Protein AF-0000000079009268 (afdb_homodimer)

Nearest PDB structures (foldseek):
  3vkg-assembly2_A  TM=6.310E-01  e=3.779E+00  Dictyostelium discoideum
  8wjo-assembly1_B  TM=3.281E-01  e=4.804E+00  Saccharomyces cerevisiae S288C
  3vkg-assembly2_A  TM=6.285E-01  e=6.149E+00  Dictyostelium discoideum
  3q84-assembly1_A  TM=5.655E-01  e=5.786E+00  Homo sapiens

Structure (mmCIF, N/CA/C/O backbone):
data_AF-0000000079009268-model_v1
#
loop_
_entity.id
_entity.type
_entity.pdbx_description
1 polymer 'Uncharacterized protein'
#
loop_
_atom_site.group_PDB
_atom_site.id
_atom_site.type_symbol
_atom_site.label_atom_id
_atom_site.label_alt_id
_atom_site.label_comp_id
_atom_site.label_asym_id
_atom_site.label_entity_id
_atom_site.label_seq_id
_atom_site.pdbx_PDB_ins_code
_atom_site.Cartn_x
_atom_site.Cartn_y
_atom_site.Cartn_z
_atom_site.occupancy
_atom_site.B_iso_or_equiv
_atom_site.auth_seq_id
_atom_site.auth_comp_id
_atom_site.auth_asym_id
_atom_site.auth_atom_id
_atom_site.pdbx_PDB_model_num
ATOM 1 N N . ILE A 1 1 ? 3.633 -41.812 -21.094 1 60.97 1 ILE A N 1
ATOM 2 C CA . ILE A 1 1 ? 3.986 -40.406 -21.047 1 60.97 1 ILE A CA 1
ATOM 3 C C . ILE A 1 1 ? 5.074 -40.125 -22.094 1 60.97 1 ILE A C 1
ATOM 5 O O . ILE A 1 1 ? 6.164 -40.688 -22.031 1 60.97 1 ILE A O 1
ATOM 9 N N . SER A 1 2 ? 4.789 -39.719 -23.266 1 77.12 2 SER A N 1
ATOM 10 C CA . SER A 1 2 ? 5.73 -39.5 -24.359 1 77.12 2 SER A CA 1
ATOM 11 C C . SER A 1 2 ? 6.668 -38.344 -24.062 1 77.12 2 SER A C 1
ATOM 13 O O . SER A 1 2 ? 6.383 -37.5 -23.188 1 77.12 2 SER A O 1
ATOM 15 N N . CYS A 1 3 ? 7.863 -38.469 -24.5 1 83.12 3 CYS A N 1
ATOM 16 C CA . CYS A 1 3 ? 8.875 -37.438 -24.391 1 83.12 3 CYS A CA 1
ATOM 17 C C . CYS A 1 3 ? 8.289 -36.062 -24.719 1 83.12 3 CYS A C 1
ATOM 19 O O . CYS A 1 3 ? 8.641 -35.062 -24.078 1 83.12 3 CYS A O 1
ATOM 21 N N . ILE A 1 4 ? 7.352 -36 -25.609 1 80.88 4 ILE A N 1
ATOM 22 C CA . ILE A 1 4 ? 6.707 -34.781 -26.031 1 80.88 4 ILE A CA 1
ATOM 23 C C . ILE A 1 4 ? 5.82 -34.219 -24.906 1 80.88 4 ILE A C 1
ATOM 25 O O . ILE A 1 4 ? 5.816 -33.031 -24.625 1 80.88 4 ILE A O 1
ATOM 29 N N . ASP A 1 5 ? 5.027 -35.156 -24.266 1 80 5 ASP A N 1
ATOM 30 C CA . ASP A 1 5 ? 4.156 -34.75 -23.156 1 80 5 ASP A CA 1
ATOM 31 C C . ASP A 1 5 ? 4.969 -34.188 -21.984 1 80 5 ASP A C 1
ATOM 33 O O . ASP A 1 5 ? 4.555 -33.219 -21.359 1 80 5 ASP A O 1
ATOM 37 N N . LEU A 1 6 ? 6.141 -34.812 -21.812 1 78.25 6 LEU A N 1
ATOM 38 C CA . LEU A 1 6 ? 7.02 -34.375 -20.719 1 78.25 6 LEU A CA 1
ATOM 39 C C . LEU A 1 6 ? 7.602 -33 -21.016 1 78.25 6 LEU A C 1
ATOM 41 O O . LEU A 1 6 ? 7.672 -32.156 -20.125 1 78.25 6 LEU A O 1
ATOM 45 N N . SER A 1 7 ? 7.961 -32.844 -22.234 1 83.69 7 SER A N 1
ATOM 46 C CA . SER A 1 7 ? 8.516 -31.547 -22.641 1 83.69 7 SER A CA 1
ATOM 47 C C . SER A 1 7 ? 7.469 -30.438 -22.547 1 83.69 7 SER A C 1
ATOM 49 O O . SER A 1 7 ? 7.762 -29.328 -22.078 1 83.69 7 SER A O 1
ATOM 51 N N . ASN A 1 8 ? 6.195 -30.766 -22.953 1 79 8 ASN A N 1
ATOM 52 C CA . ASN A 1 8 ? 5.105 -29.797 -22.891 1 79 8 ASN A CA 1
ATOM 53 C C . ASN A 1 8 ? 4.766 -29.422 -21.453 1 79 8 ASN A C 1
ATOM 55 O O . ASN A 1 8 ? 4.523 -28.266 -21.156 1 79 8 ASN A O 1
ATOM 59 N N . LYS A 1 9 ? 4.723 -30.375 -20.625 1 81.31 9 LYS A N 1
ATOM 60 C CA . LYS A 1 9 ? 4.434 -30.125 -19.219 1 81.31 9 LYS A CA 1
ATOM 61 C C . LYS A 1 9 ? 5.516 -29.266 -18.578 1 81.31 9 LYS A C 1
ATOM 63 O O . LYS A 1 9 ? 5.215 -28.359 -17.797 1 81.31 9 LYS A O 1
ATOM 68 N N . ALA A 1 10 ? 6.719 -29.562 -18.922 1 81.56 10 ALA A N 1
ATOM 69 C CA . ALA A 1 10 ? 7.844 -28.781 -18.391 1 81.56 10 ALA A CA 1
ATOM 70 C C . ALA A 1 10 ? 7.754 -27.328 -18.828 1 81.56 10 ALA A C 1
ATOM 72 O O . ALA A 1 10 ? 8.039 -26.422 -18.047 1 81.56 10 ALA A O 1
ATOM 73 N N . ARG A 1 11 ? 7.344 -27.188 -20.031 1 83.31 11 ARG A N 1
ATOM 74 C CA . ARG A 1 11 ? 7.199 -25.828 -20.562 1 83.31 11 ARG A CA 1
ATOM 75 C C . ARG A 1 11 ? 6.078 -25.078 -19.844 1 83.31 11 ARG A C 1
ATOM 77 O O . ARG A 1 11 ? 6.223 -23.906 -19.516 1 83.31 11 ARG A O 1
ATOM 84 N N . THR A 1 12 ? 5.016 -25.719 -19.641 1 83.94 12 THR A N 1
ATOM 85 C CA . THR A 1 12 ? 3.891 -25.094 -18.938 1 83.94 12 THR A CA 1
ATOM 86 C C . THR A 1 12 ? 4.266 -24.734 -17.516 1 83.94 12 THR A C 1
ATOM 88 O O . THR A 1 12 ? 3.955 -23.641 -17.031 1 83.94 12 THR A O 1
ATOM 91 N N . THR A 1 13 ? 4.961 -25.641 -16.891 1 84.69 13 THR A N 1
ATOM 92 C CA . THR A 1 13 ? 5.395 -25.406 -15.516 1 84.69 13 THR A CA 1
ATOM 93 C C . THR A 1 13 ? 6.34 -24.203 -15.445 1 84.69 13 THR A C 1
ATOM 95 O O . THR A 1 13 ? 6.238 -23.375 -14.539 1 84.69 13 THR A O 1
ATOM 98 N N . GLN A 1 14 ? 7.188 -24.156 -16.422 1 84.06 14 GLN A N 1
ATOM 99 C CA . GLN A 1 14 ? 8.133 -23.047 -16.469 1 84.06 14 GLN A CA 1
ATOM 100 C C . GLN A 1 14 ? 7.414 -21.734 -16.703 1 84.06 14 GLN A C 1
ATOM 102 O O . GLN A 1 14 ? 7.777 -20.703 -16.109 1 84.06 14 GLN A O 1
ATOM 107 N N . ALA A 1 15 ? 6.461 -21.75 -17.5 1 83.75 15 ALA A N 1
ATOM 108 C CA . ALA A 1 15 ? 5.672 -20.547 -17.781 1 83.75 15 ALA A CA 1
ATOM 109 C C . ALA A 1 15 ? 4.922 -20.094 -16.531 1 83.75 15 ALA A C 1
ATOM 111 O O . ALA A 1 15 ? 4.875 -18.891 -16.234 1 83.75 15 ALA A O 1
ATOM 112 N N . VAL A 1 16 ? 4.402 -20.953 -15.836 1 85.38 16 VAL A N 1
ATOM 113 C CA . VAL A 1 16 ? 3.652 -20.656 -14.617 1 85.38 16 VAL A CA 1
ATOM 114 C C . VAL A 1 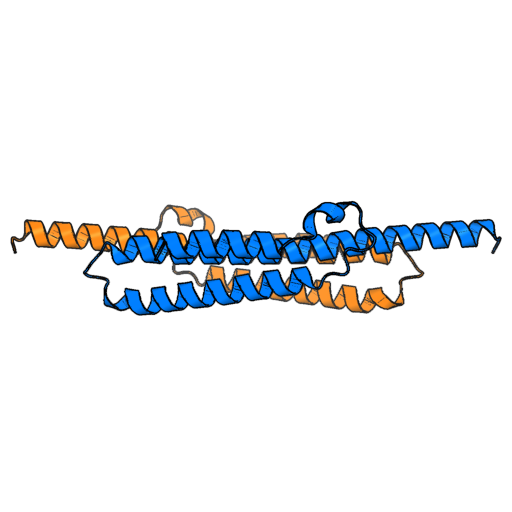16 ? 4.59 -20.078 -13.562 1 85.38 16 VAL A C 1
ATOM 116 O O . VAL A 1 16 ? 4.258 -19.094 -12.906 1 85.38 16 VAL A O 1
ATOM 119 N N . LEU A 1 17 ? 5.805 -20.656 -13.469 1 84.75 17 LEU A N 1
ATOM 120 C CA . LEU A 1 17 ? 6.777 -20.156 -12.5 1 84.75 17 LEU A CA 1
ATOM 121 C C . LEU A 1 17 ? 7.207 -18.734 -12.836 1 84.75 17 LEU A C 1
ATOM 123 O O . LEU A 1 17 ? 7.344 -17.891 -11.945 1 84.75 17 LEU A O 1
ATOM 127 N N . LYS A 1 18 ? 7.359 -18.547 -14.141 1 84.19 18 LYS A N 1
ATOM 128 C CA . LYS A 1 18 ? 7.738 -17.203 -14.578 1 84.19 18 LYS A CA 1
ATOM 129 C C . LYS A 1 18 ? 6.641 -16.188 -14.25 1 84.19 18 LYS A C 1
ATOM 131 O O . LYS A 1 18 ? 6.918 -15.133 -13.688 1 84.19 18 LYS A O 1
ATOM 136 N N . VAL A 1 19 ? 5.414 -16.516 -14.531 1 84.94 19 VAL A N 1
ATOM 137 C CA . VAL A 1 19 ? 4.293 -15.625 -14.273 1 84.94 19 VAL A CA 1
ATOM 138 C C . VAL A 1 19 ? 4.133 -15.422 -12.766 1 84.94 19 VAL A C 1
ATOM 140 O O . VAL A 1 19 ? 3.896 -14.305 -12.305 1 84.94 19 VAL A O 1
ATOM 143 N N . SER A 1 20 ? 4.316 -16.406 -12.016 1 87.19 20 SER A N 1
ATOM 144 C CA . SER A 1 20 ? 4.219 -16.328 -10.562 1 87.19 20 SER A CA 1
ATOM 145 C C . SER A 1 20 ? 5.277 -15.391 -9.992 1 87.19 20 SER A C 1
ATOM 147 O O . SER A 1 20 ? 4.996 -14.602 -9.086 1 87.19 20 SER A O 1
ATOM 149 N N . ASN A 1 21 ? 6.406 -15.484 -10.594 1 85.56 21 ASN A N 1
ATOM 150 C CA . ASN A 1 21 ? 7.48 -14.602 -10.164 1 85.56 21 ASN A CA 1
ATOM 151 C C . ASN A 1 21 ? 7.184 -13.148 -10.523 1 85.56 21 ASN A C 1
ATOM 153 O O . ASN A 1 21 ? 7.484 -12.234 -9.75 1 85.56 21 ASN A O 1
ATOM 157 N N . ILE A 1 22 ? 6.605 -12.961 -11.664 1 86 22 ILE A N 1
ATOM 158 C CA . ILE A 1 22 ? 6.254 -11.609 -12.086 1 86 22 ILE A CA 1
ATOM 159 C C . ILE A 1 22 ? 5.203 -11.023 -11.148 1 86 22 ILE A C 1
ATOM 161 O O . ILE A 1 22 ? 5.293 -9.859 -10.75 1 86 22 ILE A O 1
ATOM 165 N N . ILE A 1 23 ? 4.289 -11.812 -10.742 1 89.19 23 ILE A N 1
ATOM 166 C CA . ILE A 1 23 ? 3.234 -11.359 -9.844 1 89.19 23 ILE A CA 1
ATOM 167 C C . ILE A 1 23 ? 3.83 -11.008 -8.477 1 89.19 23 ILE A C 1
ATOM 169 O O . ILE A 1 23 ? 3.543 -9.945 -7.918 1 89.19 23 ILE A O 1
ATOM 173 N N . LYS A 1 24 ? 4.641 -11.797 -8 1 90.06 24 LYS A N 1
ATOM 174 C CA . LYS A 1 24 ? 5.266 -11.555 -6.703 1 90.06 24 LYS A CA 1
ATOM 175 C C . LYS A 1 24 ? 6.133 -10.305 -6.734 1 90.06 24 LYS A C 1
ATOM 177 O O . LYS A 1 24 ? 6.129 -9.523 -5.781 1 90.06 24 LYS A O 1
ATOM 182 N N . TRP A 1 25 ? 6.766 -10.188 -7.824 1 86.81 25 TRP A N 1
ATOM 183 C CA . TRP A 1 25 ? 7.578 -8.984 -7.988 1 86.81 25 TRP A CA 1
ATOM 184 C C . TRP A 1 25 ? 6.703 -7.738 -8.047 1 86.81 25 TRP A C 1
ATOM 186 O O . TRP A 1 25 ? 6.996 -6.738 -7.387 1 86.81 25 TRP A O 1
ATOM 196 N N . SER A 1 26 ? 5.668 -7.832 -8.766 1 90.62 26 SER A N 1
ATOM 197 C CA . SER A 1 26 ? 4.738 -6.715 -8.867 1 90.62 26 SER A CA 1
ATOM 198 C C . SER A 1 26 ? 4.148 -6.352 -7.512 1 90.62 26 SER A C 1
ATOM 200 O O . SER A 1 26 ? 3.977 -5.176 -7.195 1 90.62 26 SER A O 1
ATOM 202 N N . MET A 1 27 ? 3.885 -7.293 -6.711 1 92.75 27 MET A N 1
ATOM 203 C CA . MET A 1 27 ? 3.373 -7.043 -5.367 1 92.75 27 MET A CA 1
ATOM 204 C C . MET A 1 27 ? 4.422 -6.348 -4.504 1 92.75 27 MET A C 1
ATOM 206 O O . MET A 1 27 ? 4.102 -5.426 -3.75 1 92.75 27 MET A O 1
ATOM 210 N N . ASP A 1 28 ? 5.645 -6.797 -4.707 1 90.44 28 ASP A N 1
ATOM 211 C CA . ASP A 1 28 ? 6.723 -6.176 -3.943 1 90.44 28 ASP A CA 1
ATOM 212 C C . ASP A 1 28 ? 6.93 -4.723 -4.367 1 90.44 28 ASP A C 1
ATOM 214 O O . ASP A 1 28 ? 7.16 -3.852 -3.527 1 90.44 28 ASP A O 1
ATOM 218 N N . VAL A 1 29 ? 6.863 -4.469 -5.605 1 89.12 29 VAL A N 1
ATOM 219 C CA . VAL A 1 29 ? 6.969 -3.102 -6.102 1 89.12 29 VAL A CA 1
ATOM 220 C C . VAL A 1 29 ? 5.773 -2.283 -5.621 1 89.12 29 VAL A C 1
ATOM 222 O O . VAL A 1 29 ? 5.922 -1.116 -5.25 1 89.12 29 VAL A O 1
ATOM 225 N N . GLY A 1 30 ? 4.625 -2.908 -5.664 1 93.5 30 GLY A N 1
ATOM 226 C CA . GLY A 1 30 ? 3.443 -2.258 -5.125 1 93.5 30 GLY A CA 1
ATOM 227 C C . GLY A 1 30 ? 3.598 -1.847 -3.674 1 93.5 30 GLY A C 1
ATOM 228 O O . GLY A 1 30 ? 3.123 -0.782 -3.271 1 93.5 30 GLY A O 1
ATOM 229 N N . GLU A 1 31 ? 4.191 -2.645 -2.904 1 95.5 31 GLU A N 1
ATOM 230 C CA . GLU A 1 31 ? 4.441 -2.318 -1.503 1 95.5 31 GLU A CA 1
ATOM 231 C C . GLU A 1 31 ? 5.348 -1.097 -1.372 1 95.5 31 GLU A C 1
ATOM 233 O O . GLU A 1 31 ? 5.117 -0.235 -0.521 1 95.5 31 GLU A O 1
ATOM 238 N N . LEU A 1 32 ? 6.395 -1.053 -2.209 1 94.12 32 LEU A N 1
ATOM 239 C CA . LEU A 1 32 ? 7.258 0.124 -2.213 1 94.12 32 LEU A CA 1
ATOM 240 C C . LEU A 1 32 ? 6.461 1.381 -2.545 1 94.12 32 LEU A C 1
ATOM 242 O O . LEU A 1 32 ? 6.613 2.41 -1.884 1 94.12 32 LEU A O 1
ATOM 246 N N . ILE A 1 33 ? 5.57 1.264 -3.502 1 95.44 33 ILE A N 1
ATOM 247 C CA . ILE A 1 33 ? 4.75 2.398 -3.91 1 95.44 33 ILE A CA 1
ATOM 248 C C . ILE A 1 33 ? 3.857 2.832 -2.75 1 95.44 33 ILE A C 1
ATOM 250 O O . ILE A 1 33 ? 3.699 4.027 -2.494 1 95.44 33 ILE A O 1
ATOM 254 N N . HIS A 1 34 ? 3.334 1.894 -2.014 1 97.44 34 HIS A N 1
ATOM 255 C CA . HIS A 1 34 ? 2.529 2.201 -0.837 1 97.44 34 HIS A CA 1
ATOM 256 C C . HIS A 1 34 ? 3.34 2.967 0.202 1 97.44 34 HIS A C 1
ATOM 258 O O . HIS A 1 34 ? 2.891 3.998 0.709 1 97.44 34 HIS A O 1
ATOM 264 N N . TYR A 1 35 ? 4.52 2.564 0.438 1 96.94 35 TYR A N 1
ATOM 265 C CA . TYR A 1 35 ? 5.344 3.219 1.451 1 96.94 35 TYR A CA 1
ATOM 266 C C . TYR A 1 35 ? 5.762 4.609 0.998 1 96.94 35 TYR A C 1
ATOM 268 O O . TYR A 1 35 ? 5.863 5.531 1.812 1 96.94 35 TYR A O 1
ATOM 276 N N . MET A 1 36 ? 5.914 4.75 -0.256 1 97.12 36 MET A N 1
ATOM 277 C CA . MET A 1 36 ? 6.23 6.07 -0.798 1 97.12 36 MET A CA 1
ATOM 278 C C . MET A 1 36 ? 5.031 7.008 -0.67 1 97.12 36 MET A C 1
ATOM 280 O O . MET A 1 36 ? 5.199 8.203 -0.41 1 97.12 36 MET A O 1
ATOM 284 N N . GLN A 1 37 ? 3.867 6.391 -0.842 1 96.81 37 GLN A N 1
ATOM 285 C CA . GLN A 1 37 ? 2.66 7.195 -0.691 1 96.81 37 GLN A CA 1
ATOM 286 C C . GLN A 1 37 ? 2.449 7.602 0.765 1 96.81 37 GLN A C 1
ATOM 288 O O . GLN A 1 37 ? 2.014 8.719 1.047 1 96.81 37 GLN A O 1
ATOM 293 N N . VAL A 1 38 ? 2.75 6.758 1.642 1 97.25 38 VAL A N 1
ATOM 294 C CA . VAL A 1 38 ? 2.693 7.051 3.07 1 97.25 38 VAL A CA 1
ATOM 295 C C . VAL A 1 38 ? 3.707 8.141 3.416 1 97.25 38 VAL A C 1
ATOM 297 O O . VAL A 1 38 ? 3.383 9.102 4.117 1 97.25 38 VAL A O 1
ATOM 300 N N . GLU A 1 39 ? 4.922 8.023 2.889 1 97.06 39 GLU A N 1
ATOM 301 C CA . GLU A 1 39 ? 5.953 9.047 3.078 1 97.06 39 GLU A CA 1
ATOM 302 C C . GLU A 1 39 ? 5.488 10.398 2.557 1 97.06 39 GLU A C 1
ATOM 304 O O . GLU A 1 39 ? 5.641 11.422 3.238 1 97.06 39 GLU A O 1
ATOM 309 N N . ARG A 1 40 ? 4.895 10.391 1.443 1 96.75 40 ARG A N 1
ATOM 310 C CA . ARG A 1 40 ? 4.359 11.625 0.88 1 96.75 40 ARG A CA 1
ATOM 311 C C . ARG A 1 40 ? 3.312 12.234 1.805 1 96.75 40 ARG A C 1
ATOM 313 O O . ARG A 1 40 ? 3.314 13.445 2.035 1 96.75 40 ARG A O 1
ATOM 320 N N . GLY A 1 41 ? 2.457 11.367 2.334 1 95.31 41 GLY A N 1
ATOM 321 C CA . GLY A 1 41 ? 1.414 11.828 3.234 1 95.31 41 GLY A CA 1
ATOM 322 C C . GLY A 1 41 ? 1.959 12.484 4.492 1 95.31 41 GLY A C 1
ATOM 323 O O . GLY A 1 41 ? 1.529 13.578 4.867 1 95.31 41 GLY A O 1
ATOM 324 N N . TYR A 1 42 ? 2.92 11.898 5.027 1 95.38 42 TYR A N 1
ATOM 325 C CA . TYR A 1 42 ? 3.477 12.422 6.27 1 95.38 42 TYR A CA 1
ATOM 326 C C . TYR A 1 42 ? 4.289 13.688 6.008 1 95.38 42 TYR A C 1
ATOM 328 O O . TYR A 1 42 ? 4.309 14.602 6.836 1 95.38 42 TYR A O 1
ATOM 336 N N . THR A 1 43 ? 4.98 13.719 4.898 1 95.44 43 THR A N 1
ATOM 337 C CA . THR A 1 43 ? 5.711 14.93 4.535 1 95.44 43 THR A CA 1
ATOM 338 C C . THR A 1 43 ? 4.754 16.094 4.305 1 95.44 43 THR A C 1
ATOM 340 O O . THR A 1 43 ? 5.012 17.219 4.754 1 95.44 43 THR A O 1
ATOM 343 N N . ALA A 1 44 ? 3.645 15.852 3.664 1 94.56 44 ALA A N 1
ATOM 344 C CA . ALA A 1 44 ? 2.627 16.875 3.459 1 94.56 44 ALA A CA 1
ATOM 345 C C . ALA A 1 44 ? 2.08 17.391 4.793 1 94.56 44 ALA A C 1
ATOM 347 O O . ALA A 1 44 ? 1.904 18.594 4.984 1 94.56 44 ALA A O 1
ATOM 348 N N . LEU A 1 45 ? 1.889 16.469 5.73 1 92.69 45 LEU A N 1
ATOM 349 C CA . LEU A 1 45 ? 1.409 16.828 7.059 1 92.69 45 LEU A CA 1
ATOM 350 C C . LEU A 1 45 ? 2.41 17.734 7.773 1 92.69 45 LEU A C 1
ATOM 352 O O . LEU A 1 45 ? 2.02 18.719 8.422 1 92.69 45 LEU A O 1
ATOM 356 N N . HIS A 1 46 ? 3.58 17.375 7.582 1 92.25 46 HIS A N 1
ATOM 357 C CA . HIS A 1 46 ? 4.629 18.172 8.203 1 92.25 46 HIS A CA 1
ATOM 358 C C . HIS A 1 46 ? 4.629 19.594 7.668 1 92.25 46 HIS A C 1
ATOM 360 O O . HIS A 1 46 ? 4.664 20.562 8.445 1 92.25 46 HIS A O 1
ATOM 366 N N . PHE A 1 47 ? 4.477 19.797 6.43 1 90.69 47 PHE A N 1
ATOM 367 C CA . PHE A 1 47 ? 4.523 21.125 5.812 1 90.69 47 PHE A CA 1
ATOM 368 C C . PHE A 1 47 ? 3.285 21.938 6.176 1 90.69 47 PHE A C 1
ATOM 370 O O . PHE A 1 47 ? 3.383 23.125 6.469 1 90.69 47 PHE A O 1
ATOM 377 N N . ILE A 1 48 ? 2.234 21.234 6.23 1 88.69 48 ILE A N 1
ATOM 378 C CA . ILE A 1 48 ? 0.983 21.922 6.516 1 88.69 48 ILE A CA 1
ATO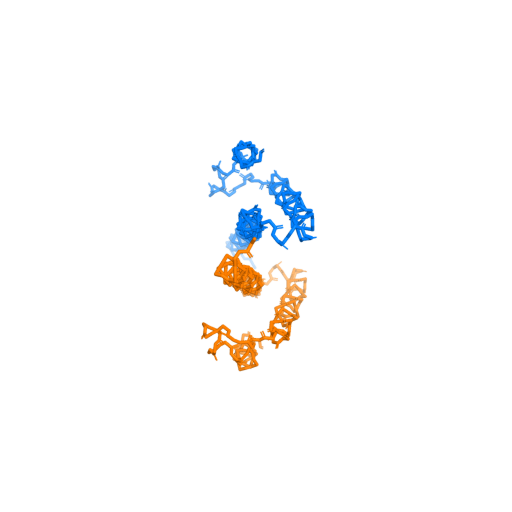M 379 C C . ILE A 1 48 ? 0.958 22.359 7.98 1 88.69 48 ILE A C 1
ATOM 381 O O . ILE A 1 48 ? 0.523 23.469 8.297 1 88.69 48 ILE A O 1
ATOM 385 N N . THR A 1 49 ? 1.462 21.531 8.82 1 86.75 49 THR A N 1
ATOM 386 C CA . THR A 1 49 ? 1.401 21.828 10.242 1 86.75 49 THR A CA 1
ATOM 387 C C . THR A 1 49 ? 2.539 22.75 10.656 1 86.75 49 THR A C 1
ATOM 389 O O . THR A 1 49 ? 2.404 23.531 11.602 1 86.75 49 THR A O 1
ATOM 392 N N . ALA A 1 50 ? 3.625 22.641 10.031 1 82.94 50 ALA A N 1
ATOM 393 C CA . ALA A 1 50 ? 4.773 23.484 10.367 1 82.94 50 ALA A CA 1
ATOM 394 C C . ALA A 1 50 ? 4.473 24.953 10.109 1 82.94 50 ALA A C 1
ATOM 396 O O . ALA A 1 50 ? 5.055 25.828 10.75 1 82.94 50 ALA A O 1
ATOM 397 N N . ARG A 1 51 ? 3.592 25.188 9.227 1 78.25 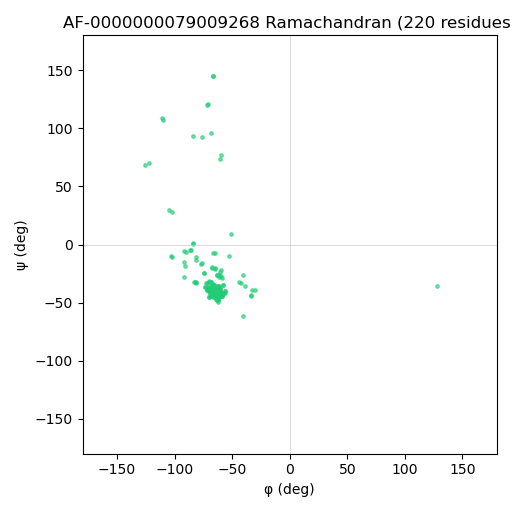51 ARG A N 1
ATOM 398 C CA . ARG A 1 51 ? 3.23 26.547 8.883 1 78.25 51 ARG A CA 1
ATOM 399 C C . ARG A 1 51 ? 2.332 27.172 9.953 1 78.25 51 ARG A C 1
ATOM 401 O O . ARG A 1 51 ? 2.236 28.391 10.062 1 78.25 51 ARG A O 1
ATOM 408 N N . GLU A 1 52 ? 1.806 26.25 10.773 1 75.69 52 GLU A N 1
ATOM 409 C CA . GLU A 1 52 ? 0.876 26.75 11.781 1 75.69 52 GLU A CA 1
ATOM 410 C C . GLU A 1 52 ? 1.474 26.641 13.18 1 75.69 52 GLU A C 1
ATOM 412 O O . GLU A 1 52 ? 1.646 25.531 13.703 1 75.69 52 GLU A O 1
ATOM 417 N N . THR A 1 53 ? 1.839 27.75 13.82 1 63.53 53 THR A N 1
ATOM 418 C CA . THR A 1 53 ? 2.529 27.859 15.094 1 63.53 53 THR A CA 1
ATOM 419 C C . THR A 1 53 ? 1.7 27.25 16.219 1 63.53 53 THR A C 1
ATOM 421 O O . THR A 1 53 ? 2.252 26.703 17.172 1 63.53 53 THR A O 1
ATOM 424 N N . LYS A 1 54 ? 0.43 27.234 16.125 1 66.62 54 LYS A N 1
ATOM 425 C CA . LYS A 1 54 ? -0.421 26.812 17.234 1 66.62 54 LYS A CA 1
ATOM 426 C C . LYS A 1 54 ? -0.524 25.297 17.297 1 66.62 54 LYS A C 1
ATOM 428 O O . LYS A 1 54 ? -0.982 24.75 18.312 1 66.62 54 LYS A O 1
ATOM 433 N N . ILE A 1 55 ? -0.071 24.672 16.328 1 69 55 ILE A N 1
ATOM 434 C CA . ILE A 1 55 ? -0.116 23.219 16.359 1 69 55 ILE A CA 1
ATOM 435 C C . ILE A 1 55 ? 1.277 22.656 16.641 1 69 55 ILE A C 1
ATOM 437 O O . ILE A 1 55 ? 1.573 21.516 16.312 1 69 55 ILE A O 1
ATOM 441 N N . ASN A 1 56 ? 1.996 23.422 17.344 1 68.81 56 ASN A N 1
ATOM 442 C CA . ASN A 1 56 ? 3.391 23.094 17.641 1 68.81 56 ASN A CA 1
ATOM 443 C C . ASN A 1 56 ? 3.52 21.781 18.391 1 68.81 56 ASN A C 1
ATOM 445 O O . ASN A 1 56 ? 4.516 21.062 18.234 1 68.81 56 ASN A O 1
ATOM 449 N N . GLN A 1 57 ? 2.471 21.5 19.094 1 73.06 57 GLN A N 1
ATOM 450 C CA . GLN A 1 57 ? 2.543 20.312 19.938 1 73.06 57 GLN A CA 1
ATOM 451 C C . GLN A 1 57 ? 2.6 19.047 19.094 1 73.06 57 GLN A C 1
ATOM 453 O O . GLN A 1 57 ? 3.137 18.016 19.531 1 73.06 57 GLN A O 1
ATOM 458 N N . LEU A 1 58 ? 2.191 19.109 17.859 1 77.81 58 LEU A N 1
ATOM 459 C CA . LEU A 1 58 ? 2.1 17.906 17.031 1 77.81 58 LEU A CA 1
ATOM 460 C C . LEU A 1 58 ? 3.281 17.812 16.062 1 77.81 58 LEU A C 1
ATOM 462 O O . LEU A 1 58 ? 3.527 16.766 15.484 1 77.81 58 LEU A O 1
ATOM 466 N N . VAL A 1 59 ? 3.979 18.875 16 1 81.38 59 VAL A N 1
ATOM 467 C CA . VAL A 1 59 ? 5.062 18.969 15.031 1 81.38 59 VAL A CA 1
ATOM 468 C C . VAL A 1 59 ? 6.102 17.891 15.305 1 81.38 59 VAL A C 1
ATOM 470 O O . VAL A 1 59 ? 6.582 17.234 14.375 1 81.38 59 VAL A O 1
ATOM 473 N N . GLY A 1 60 ? 6.359 17.688 16.562 1 84.88 60 GLY A N 1
ATOM 474 C CA . GLY A 1 60 ? 7.316 16.672 16.938 1 84.88 60 GLY A CA 1
ATOM 475 C C . GLY A 1 60 ? 6.871 15.266 16.547 1 84.88 60 GLY A C 1
ATOM 476 O O . GLY A 1 60 ? 7.652 14.492 15.992 1 84.88 60 GLY A O 1
ATOM 477 N N . GLU A 1 61 ? 5.691 14.992 16.844 1 87.88 61 GLU A N 1
ATOM 478 C CA . GLU A 1 61 ? 5.137 13.688 16.5 1 87.88 61 GLU A CA 1
ATOM 479 C C . GLU A 1 61 ? 5.125 13.469 14.984 1 87.88 61 GLU A C 1
ATOM 481 O O . GLU A 1 61 ? 5.48 12.391 14.508 1 87.88 61 GLU A O 1
ATOM 486 N N . ILE A 1 62 ? 4.754 14.453 14.305 1 90 62 ILE A N 1
ATOM 487 C CA . ILE A 1 62 ? 4.684 14.367 12.852 1 90 62 ILE A CA 1
ATOM 488 C C . ILE A 1 62 ? 6.086 14.18 12.273 1 90 62 ILE A C 1
ATOM 490 O O . ILE A 1 62 ? 6.285 13.383 11.359 1 90 62 ILE A O 1
ATOM 494 N N . ARG A 1 63 ? 7.012 14.867 12.836 1 89.81 63 ARG A N 1
ATOM 495 C CA . ARG A 1 63 ? 8.398 14.711 12.406 1 89.81 63 ARG A CA 1
ATOM 496 C C . ARG A 1 63 ? 8.883 13.281 12.609 1 89.81 63 ARG A C 1
ATOM 498 O O . ARG A 1 63 ? 9.594 12.734 11.766 1 89.81 63 ARG A O 1
ATOM 505 N N . MET A 1 64 ? 8.523 12.688 13.672 1 93.44 64 MET A N 1
ATOM 506 C CA . MET A 1 64 ? 8.898 11.305 13.953 1 93.44 64 MET A CA 1
ATOM 507 C C . MET A 1 64 ? 8.258 10.359 12.945 1 93.44 64 MET A C 1
ATOM 509 O O . MET A 1 64 ? 8.906 9.422 12.469 1 93.44 64 MET A O 1
ATOM 513 N N . LEU A 1 65 ? 7.02 10.672 12.633 1 94.69 65 LEU A N 1
ATOM 514 C CA . LEU A 1 65 ? 6.312 9.836 11.664 1 94.69 65 LEU A CA 1
ATOM 515 C C . LEU A 1 65 ? 6.938 9.961 10.281 1 94.69 65 LEU A C 1
ATOM 517 O O . LEU A 1 65 ? 7.023 8.969 9.547 1 94.69 65 LEU A O 1
ATOM 521 N N . VAL A 1 66 ? 7.41 11.109 9.945 1 95.69 66 VAL A N 1
ATOM 522 C CA . VAL A 1 66 ? 8.117 11.336 8.688 1 95.69 66 VAL A CA 1
ATOM 523 C C . VAL A 1 66 ? 9.383 10.484 8.648 1 95.69 66 VAL A C 1
ATOM 525 O O . VAL A 1 66 ? 9.609 9.742 7.695 1 95.69 66 VAL A O 1
ATOM 528 N N . LYS A 1 67 ? 10.156 10.539 9.688 1 96 67 LYS A N 1
ATOM 529 C CA . LYS A 1 67 ? 11.398 9.773 9.75 1 96 67 LYS A CA 1
ATOM 530 C C . LYS A 1 67 ? 11.133 8.273 9.688 1 96 67 LYS A C 1
ATOM 532 O O . LYS A 1 67 ? 11.836 7.543 8.984 1 96 67 LYS A O 1
ATOM 537 N N . GLU A 1 68 ? 10.172 7.895 10.414 1 96.88 68 GLU A N 1
ATOM 538 C CA . GLU A 1 68 ? 9.805 6.48 10.391 1 96.88 68 GLU A CA 1
ATOM 539 C C . GLU A 1 68 ? 9.383 6.039 8.992 1 96.88 68 GLU A C 1
ATOM 541 O O . GLU A 1 68 ? 9.703 4.93 8.562 1 96.88 68 GLU A O 1
ATOM 546 N N . SER A 1 69 ? 8.656 6.918 8.305 1 97.38 69 SER A N 1
ATOM 547 C CA . SER A 1 69 ? 8.227 6.582 6.949 1 97.38 69 SER A CA 1
ATOM 548 C C . SER A 1 69 ? 9.422 6.469 6.004 1 97.38 69 SER A C 1
ATOM 550 O O . SER A 1 69 ? 9.438 5.605 5.121 1 97.38 69 SER A O 1
ATOM 552 N N . PHE A 1 70 ? 10.453 7.281 6.203 1 96.88 70 PHE A N 1
ATOM 553 C CA . PHE A 1 70 ? 11.672 7.176 5.406 1 96.88 70 PHE A CA 1
ATOM 554 C C . PHE A 1 70 ? 12.336 5.824 5.617 1 96.88 70 PHE A C 1
ATOM 556 O O . PHE A 1 70 ? 12.719 5.156 4.652 1 96.8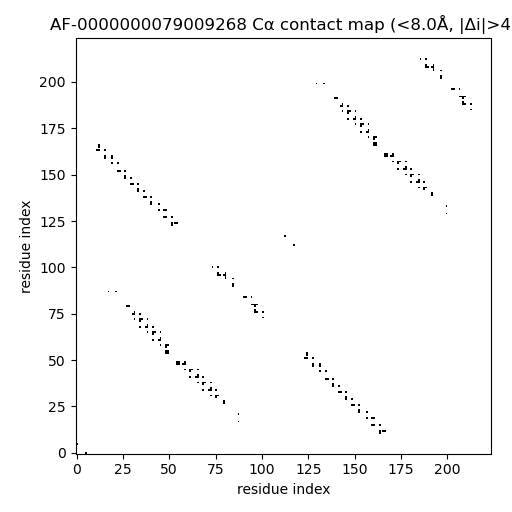8 70 PHE A O 1
ATOM 563 N N . THR A 1 71 ? 12.445 5.449 6.836 1 97.31 71 THR A N 1
ATOM 564 C CA . THR A 1 71 ? 13.094 4.188 7.184 1 97.31 71 THR A CA 1
ATOM 565 C C . THR A 1 71 ? 12.344 3.01 6.574 1 97.31 71 THR A C 1
ATOM 567 O O . THR A 1 71 ? 12.953 2.098 6.016 1 97.31 71 THR A O 1
ATOM 570 N N . SER A 1 72 ? 11.023 3.084 6.66 1 97 72 SER A N 1
ATOM 571 C CA . SER A 1 72 ? 10.195 2.012 6.113 1 97 72 SER A CA 1
ATOM 572 C C . SER A 1 72 ? 10.344 1.917 4.598 1 97 72 SER A C 1
ATOM 574 O O . SER A 1 72 ? 10.453 0.82 4.047 1 97 72 SER A O 1
ATOM 576 N N . THR A 1 73 ? 10.344 3.025 3.936 1 96.94 73 THR A N 1
ATOM 577 C CA . THR A 1 73 ? 10.531 3.051 2.488 1 96.94 73 THR A CA 1
ATOM 578 C C . THR A 1 73 ? 11.898 2.496 2.109 1 96.94 73 THR A C 1
ATOM 580 O O . THR A 1 73 ? 12.016 1.676 1.196 1 96.94 73 THR A O 1
ATOM 583 N N . ASP A 1 74 ? 12.906 2.895 2.846 1 95.88 74 ASP A N 1
ATOM 584 C CA . ASP A 1 74 ? 14.258 2.428 2.566 1 95.88 74 ASP A CA 1
ATOM 585 C C . ASP A 1 74 ? 14.367 0.913 2.738 1 95.88 74 ASP A C 1
ATOM 587 O O . ASP A 1 74 ? 15.023 0.237 1.947 1 95.88 74 ASP A O 1
ATOM 591 N N . GLN A 1 75 ? 13.742 0.405 3.748 1 95.12 75 GLN A N 1
ATOM 592 C CA . GLN A 1 75 ? 13.766 -1.033 3.994 1 95.12 75 GLN A CA 1
ATOM 593 C C . GLN A 1 75 ? 13.125 -1.8 2.84 1 95.12 75 GLN A C 1
ATOM 595 O O . GLN A 1 75 ? 13.594 -2.877 2.469 1 95.12 75 GLN A O 1
ATOM 600 N N . ARG A 1 76 ? 12.102 -1.202 2.283 1 93.75 76 ARG A N 1
ATOM 601 C CA . ARG A 1 76 ? 11.445 -1.857 1.157 1 93.75 76 ARG A CA 1
ATOM 602 C C . ARG A 1 76 ? 12.32 -1.816 -0.09 1 93.75 76 ARG A C 1
ATOM 604 O O . ARG A 1 76 ? 12.375 -2.787 -0.848 1 93.75 76 ARG A O 1
ATOM 611 N N . ILE A 1 77 ? 12.984 -0.74 -0.313 1 91.75 77 ILE A N 1
ATOM 612 C CA . ILE A 1 77 ? 13.906 -0.621 -1.442 1 91.75 77 ILE A CA 1
ATOM 613 C C . ILE A 1 77 ? 15.008 -1.673 -1.326 1 91.75 77 ILE A C 1
ATOM 615 O O . ILE A 1 77 ? 15.336 -2.348 -2.305 1 91.75 77 ILE A O 1
ATOM 619 N N . ASP A 1 78 ? 15.523 -1.878 -0.123 1 90.56 78 ASP A N 1
ATOM 620 C CA . ASP A 1 78 ? 16.594 -2.846 0.102 1 90.56 78 ASP A CA 1
ATOM 621 C C . ASP A 1 78 ? 16.109 -4.27 -0.147 1 90.56 78 ASP A C 1
ATOM 623 O O . ASP A 1 78 ? 16.828 -5.098 -0.697 1 90.56 78 ASP A O 1
ATOM 627 N N . ALA A 1 79 ? 14.891 -4.492 0.257 1 87.75 79 ALA A N 1
ATOM 628 C CA . ALA A 1 79 ? 14.305 -5.812 0.03 1 87.75 79 ALA A CA 1
ATOM 629 C C . ALA A 1 79 ? 14.164 -6.098 -1.462 1 87.75 79 ALA A C 1
ATOM 631 O O . ALA A 1 79 ? 14.383 -7.227 -1.908 1 87.75 79 ALA A O 1
ATOM 632 N N . LEU A 1 80 ? 13.836 -5.078 -2.215 1 85.94 80 LEU A N 1
ATOM 633 C CA . LEU A 1 80 ? 13.664 -5.238 -3.654 1 85.94 80 LEU A CA 1
ATOM 634 C C . LEU A 1 80 ? 15.008 -5.438 -4.348 1 85.94 80 LEU A C 1
ATOM 636 O O . LEU A 1 80 ? 15.102 -6.164 -5.336 1 85.94 80 LEU A O 1
ATOM 640 N N . ASN A 1 81 ? 15.961 -4.816 -3.801 1 80.38 81 ASN A N 1
ATOM 641 C CA . ASN A 1 81 ? 17.297 -4.957 -4.355 1 80.38 81 ASN A CA 1
ATOM 642 C C . ASN A 1 81 ? 17.812 -6.387 -4.215 1 80.38 81 ASN A C 1
ATOM 644 O O . ASN A 1 81 ? 18.672 -6.824 -4.992 1 80.38 81 ASN A O 1
ATOM 648 N N . ALA A 1 82 ? 17.266 -7.145 -3.34 1 74.88 82 ALA A N 1
ATOM 649 C CA . ALA A 1 82 ? 17.719 -8.508 -3.08 1 74.88 82 ALA A CA 1
ATOM 650 C C . ALA A 1 82 ? 17.047 -9.5 -4.02 1 74.88 82 ALA A C 1
ATOM 652 O O . ALA A 1 82 ? 17.391 -10.68 -4.047 1 74.88 82 ALA A O 1
ATOM 653 N N . TRP A 1 83 ? 16.062 -8.961 -4.871 1 72.44 83 TRP A N 1
ATOM 654 C CA . TRP A 1 83 ? 15.328 -9.844 -5.77 1 72.44 83 TRP A CA 1
ATOM 655 C C . TRP A 1 83 ? 16.234 -10.328 -6.906 1 72.44 83 TRP A C 1
AT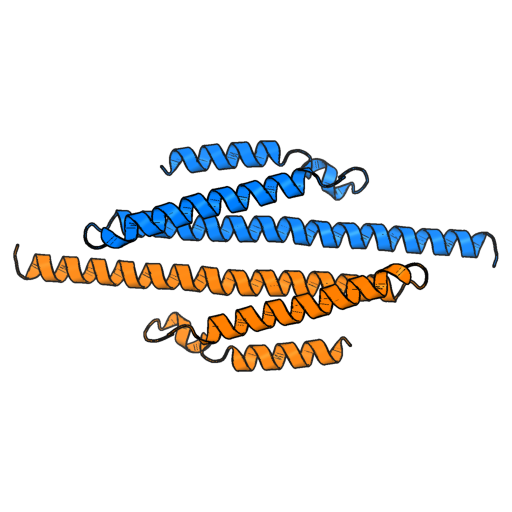OM 657 O O . TRP A 1 83 ? 16.969 -9.539 -7.496 1 72.44 83 TRP A O 1
ATOM 667 N N . PRO A 1 84 ? 16.406 -11.766 -7.02 1 61.59 84 PRO A N 1
ATOM 668 C CA . PRO A 1 84 ? 17.219 -12.32 -8.102 1 61.59 84 PRO A CA 1
ATOM 669 C C . PRO A 1 84 ? 16.688 -11.953 -9.492 1 61.59 84 PRO A C 1
ATOM 671 O O . PRO A 1 84 ? 15.57 -12.336 -9.844 1 61.59 84 PRO A O 1
ATOM 674 N N . LEU A 1 85 ? 16.844 -10.836 -10.039 1 57.03 85 LEU A N 1
ATOM 675 C CA . LEU A 1 85 ? 16.391 -10.336 -11.328 1 57.03 85 LEU A CA 1
ATOM 676 C C . LEU A 1 85 ? 16.812 -11.273 -12.453 1 57.03 85 LEU A C 1
ATOM 678 O O . LEU A 1 85 ? 16.5 -11.031 -13.617 1 57.03 85 LEU A O 1
ATOM 682 N N . GLU A 1 86 ? 17.578 -12.172 -12.242 1 52.81 86 GLU A N 1
ATOM 683 C CA . GLU A 1 86 ? 18.281 -12.844 -13.336 1 52.81 86 GLU A CA 1
ATOM 684 C C . GLU A 1 86 ? 17.359 -13.055 -14.531 1 52.81 86 GLU A C 1
ATOM 686 O O . GLU A 1 86 ? 17.781 -12.906 -15.68 1 52.81 86 GLU A O 1
ATOM 691 N N . GLY A 1 87 ? 16.297 -13.758 -14.508 1 49.06 87 GLY A N 1
ATOM 692 C CA . GLY A 1 87 ? 15.656 -14.242 -15.719 1 49.06 87 GLY A CA 1
ATOM 693 C C . GLY A 1 87 ? 14.594 -13.289 -16.25 1 49.06 87 GLY A C 1
ATOM 694 O O . GLY A 1 87 ? 13.961 -13.562 -17.266 1 49.06 87 GLY A O 1
ATOM 695 N N . ASN A 1 88 ? 13.953 -12.516 -15.531 1 48.84 88 ASN A N 1
ATOM 696 C CA . ASN A 1 88 ? 12.797 -11.828 -16.094 1 48.84 88 ASN A CA 1
ATOM 697 C C . ASN A 1 88 ? 13.203 -10.562 -16.844 1 48.84 88 ASN A C 1
ATOM 699 O O . ASN A 1 88 ? 13.695 -9.609 -16.234 1 48.84 88 ASN A O 1
ATOM 703 N N . PRO A 1 89 ? 13.375 -10.742 -18.062 1 49.97 89 PRO A N 1
ATOM 704 C CA . PRO A 1 89 ? 13.656 -9.617 -18.953 1 49.97 89 PRO A CA 1
ATOM 705 C C . PRO A 1 89 ? 12.969 -8.328 -18.5 1 49.97 89 PRO A C 1
ATOM 707 O O . PRO A 1 89 ? 13.438 -7.23 -18.828 1 49.97 89 PRO A O 1
ATOM 710 N N . ALA A 1 90 ? 11.883 -8.562 -18.094 1 48.88 90 ALA A N 1
ATOM 711 C CA . ALA A 1 90 ? 11.117 -7.355 -17.781 1 48.88 90 ALA A CA 1
ATOM 712 C C . ALA A 1 90 ? 11.828 -6.523 -16.719 1 48.88 90 ALA A C 1
ATOM 714 O O . ALA A 1 90 ? 11.633 -5.309 -16.641 1 48.88 90 ALA A O 1
ATOM 715 N N . TYR A 1 91 ? 12.648 -7.156 -15.992 1 51.62 91 TYR A N 1
ATOM 716 C CA . TYR A 1 91 ? 13.289 -6.539 -14.844 1 51.62 91 TYR A CA 1
ATOM 717 C C . TYR A 1 91 ? 14.625 -5.922 -15.234 1 51.62 91 TYR A C 1
ATOM 719 O O . TYR A 1 91 ? 15.367 -5.438 -14.375 1 51.62 91 TYR A O 1
ATOM 727 N N . GLY A 1 92 ? 15.07 -6.301 -16.344 1 48.69 92 GLY A N 1
ATOM 728 C CA . GLY A 1 92 ? 16.359 -5.793 -16.766 1 48.69 92 GLY A CA 1
ATOM 729 C C . GLY A 1 92 ? 16.625 -4.375 -16.297 1 48.69 92 GLY A C 1
ATOM 730 O O . GLY A 1 92 ? 17.766 -4.023 -15.977 1 48.69 92 GLY A O 1
ATOM 731 N N . ASN A 1 93 ? 15.703 -3.613 -16.422 1 49.06 93 ASN A N 1
ATOM 732 C CA . ASN A 1 93 ? 16.047 -2.219 -16.156 1 49.06 93 ASN A CA 1
ATOM 733 C C . ASN A 1 93 ? 15.797 -1.854 -14.695 1 49.06 93 ASN A C 1
ATOM 735 O O . ASN A 1 93 ? 15.992 -0.703 -14.297 1 49.06 93 ASN A O 1
ATOM 739 N N . ILE A 1 94 ? 15.234 -2.738 -13.906 1 53.03 94 ILE A N 1
ATOM 740 C CA . ILE A 1 94 ? 14.969 -2.371 -12.516 1 53.03 94 ILE A CA 1
ATOM 741 C C . ILE A 1 94 ? 16.219 -2.594 -11.672 1 53.03 94 ILE A C 1
ATOM 743 O O . ILE A 1 94 ? 16.141 -2.738 -10.453 1 53.03 94 ILE A O 1
ATOM 747 N N . SER A 1 95 ? 17.391 -3.057 -12.289 1 53.66 95 SER A N 1
ATOM 748 C CA . SER A 1 95 ? 18.672 -3.32 -11.664 1 53.66 95 SER A CA 1
ATOM 749 C C . SER A 1 95 ? 19.016 -2.246 -10.641 1 53.66 95 SER A C 1
ATOM 751 O O . SER A 1 95 ? 19.719 -2.518 -9.656 1 53.66 95 SER A O 1
ATOM 753 N N . ASP A 1 96 ? 18.516 -0.963 -10.734 1 64.31 96 ASP A N 1
ATOM 754 C CA . ASP A 1 96 ? 19.297 -0.097 -9.859 1 64.31 96 ASP A CA 1
ATOM 755 C C . ASP A 1 96 ? 18.406 0.656 -8.883 1 64.31 96 ASP A C 1
ATOM 757 O O . ASP A 1 96 ? 18.141 1.845 -9.062 1 64.31 96 ASP A O 1
ATOM 761 N N . PHE A 1 97 ? 17.719 -0.175 -7.82 1 79.44 97 PHE A N 1
ATOM 762 C CA . PHE A 1 97 ? 16.969 0.594 -6.836 1 79.44 97 PHE A CA 1
ATOM 763 C C . PHE A 1 97 ? 17.906 1.43 -5.973 1 79.44 97 PHE A C 1
ATOM 765 O O . PHE A 1 97 ? 17.469 2.309 -5.23 1 79.44 97 PHE A O 1
ATOM 772 N N . SER A 1 98 ? 19.156 1.102 -6.25 1 79.69 98 SER A N 1
ATOM 773 C CA . SER A 1 98 ? 20.125 1.929 -5.535 1 79.69 98 SER A CA 1
ATOM 774 C C . SER A 1 98 ? 20.109 3.365 -6.043 1 79.69 98 SER A C 1
ATOM 776 O O . SER A 1 98 ? 20.188 4.309 -5.254 1 79.69 98 SER A O 1
ATOM 778 N N . GLU A 1 99 ? 20.078 3.438 -7.281 1 84.44 99 GLU A N 1
ATOM 779 C CA . GLU A 1 99 ? 19.969 4.777 -7.852 1 84.44 99 GLU A CA 1
ATOM 780 C C . GLU A 1 99 ? 18.688 5.469 -7.414 1 84.44 99 GLU A C 1
ATOM 782 O O . GLU A 1 99 ? 18.688 6.656 -7.09 1 84.44 99 GLU A O 1
ATOM 787 N N . PHE A 1 100 ? 17.641 4.68 -7.473 1 89.31 100 PHE A N 1
ATOM 788 C CA . PHE A 1 100 ? 16.359 5.211 -7.039 1 89.31 100 PHE A CA 1
ATOM 789 C C . PHE A 1 100 ? 16.438 5.707 -5.602 1 89.31 100 PHE A C 1
ATOM 791 O O . PHE A 1 100 ? 15.969 6.805 -5.297 1 89.31 100 PHE A O 1
ATOM 798 N N . LYS A 1 101 ? 17.094 4.957 -4.773 1 91.06 101 LYS A N 1
ATOM 799 C CA . LYS A 1 101 ? 17.25 5.336 -3.371 1 91.06 101 LYS A CA 1
ATOM 800 C C . LYS A 1 101 ? 18.047 6.629 -3.238 1 91.06 101 LYS A C 1
ATOM 802 O O . LYS A 1 101 ? 17.734 7.484 -2.408 1 91.06 101 LYS A O 1
ATOM 807 N N . GLY A 1 102 ? 19.062 6.77 -4.008 1 91.25 102 GLY A N 1
ATOM 808 C CA . GLY A 1 102 ? 19.844 8 -4.027 1 91.25 102 GLY A CA 1
ATOM 809 C C . GLY A 1 102 ? 19.016 9.219 -4.402 1 91.25 102 GLY A C 1
ATOM 810 O O . GLY A 1 102 ? 19.109 10.258 -3.752 1 91.25 102 GLY A O 1
ATOM 811 N N . GLN A 1 103 ? 18.219 9.094 -5.383 1 92 103 GLN A N 1
ATOM 812 C CA . GLN A 1 103 ? 17.344 10.18 -5.809 1 92 103 GLN A CA 1
ATOM 813 C C . GLN A 1 103 ? 16.344 10.555 -4.707 1 92 103 GLN A C 1
ATOM 815 O O . GLN A 1 103 ? 16.094 11.742 -4.469 1 92 103 GLN A O 1
ATOM 820 N N . LEU A 1 104 ? 15.852 9.508 -4.07 1 93.5 104 LEU A N 1
ATOM 821 C CA . LEU A 1 104 ? 14.906 9.742 -2.982 1 93.5 104 LEU A CA 1
ATOM 822 C C . LEU A 1 104 ? 15.57 10.508 -1.847 1 93.5 104 LEU A C 1
ATOM 824 O O . LEU A 1 104 ? 14.984 11.453 -1.304 1 93.5 104 LEU A O 1
ATOM 828 N N . ASN A 1 105 ? 16.75 10.188 -1.547 1 94.19 105 ASN A N 1
ATOM 829 C CA . ASN A 1 105 ? 17.484 10.867 -0.486 1 94.19 105 ASN A CA 1
ATOM 830 C C . ASN A 1 105 ? 17.781 12.32 -0.849 1 94.19 105 ASN A C 1
ATOM 832 O O . ASN A 1 105 ? 17.719 13.203 0.008 1 94.19 105 ASN A O 1
ATOM 836 N N . ASP A 1 106 ? 18.062 12.586 -2.111 1 94.44 106 ASP A N 1
ATOM 837 C CA . ASP A 1 106 ? 18.266 13.953 -2.57 1 94.44 106 ASP A CA 1
ATOM 838 C C . ASP A 1 106 ? 17 14.789 -2.408 1 94.44 106 ASP A C 1
ATOM 840 O O . ASP A 1 106 ? 17.062 15.945 -1.995 1 94.44 106 ASP A O 1
ATOM 844 N N . TYR A 1 107 ? 15.961 14.172 -2.752 1 94.06 107 TYR A N 1
ATOM 845 C CA . TYR A 1 107 ? 14.672 14.836 -2.594 1 94.06 107 TYR A CA 1
ATOM 846 C C . TYR A 1 107 ? 14.391 15.141 -1.128 1 94.06 107 TYR A C 1
ATOM 848 O O . TYR A 1 107 ? 13.969 16.25 -0.789 1 94.06 107 TYR A O 1
ATOM 856 N N . ARG A 1 108 ? 14.594 14.141 -0.238 1 95.5 108 ARG A N 1
ATOM 857 C CA . ARG A 1 108 ? 14.367 14.305 1.194 1 95.5 108 ARG A CA 1
ATOM 858 C C . ARG A 1 108 ? 15.219 15.43 1.766 1 95.5 108 ARG A C 1
ATOM 860 O O . ARG A 1 108 ? 14.766 16.188 2.617 1 95.5 108 ARG A O 1
ATOM 867 N N . LYS A 1 109 ? 16.422 15.648 1.284 1 94.19 109 LYS A N 1
ATOM 868 C CA . LYS A 1 109 ? 17.328 16.703 1.742 1 94.19 109 LYS A CA 1
ATOM 869 C C . LYS A 1 109 ? 16.797 18.078 1.372 1 94.19 109 LYS A C 1
ATOM 871 O O . LYS A 1 109 ? 17 19.047 2.113 1 94.19 109 LYS A O 1
ATOM 876 N N . LYS A 1 110 ? 16.125 18.156 0.275 1 92.38 110 LYS A N 1
ATOM 877 C CA . LYS A 1 110 ? 15.57 19.438 -0.172 1 92.38 110 LYS A CA 1
ATOM 878 C C . LYS A 1 110 ? 14.352 19.828 0.663 1 92.38 110 LYS A C 1
ATOM 880 O O . LYS A 1 110 ? 14.039 21.016 0.787 1 92.38 110 LYS A O 1
ATOM 885 N N . LEU A 1 111 ? 13.68 18.875 1.255 1 88.75 111 LEU A N 1
ATOM 886 C CA . LEU A 1 111 ? 12.469 19.125 2.037 1 88.75 111 LEU A CA 1
ATOM 887 C C . LEU A 1 111 ? 12.828 19.594 3.445 1 88.75 111 LEU A C 1
ATOM 889 O O . LEU A 1 111 ? 12.086 20.375 4.051 1 88.75 111 LEU A O 1
ATOM 893 N N . PHE A 1 112 ? 13.914 19.109 3.973 1 80.62 112 PHE A N 1
ATOM 894 C CA . PHE A 1 112 ? 14.281 19.453 5.34 1 80.62 112 PHE A CA 1
ATOM 895 C C . PHE A 1 112 ? 15.672 20.094 5.387 1 80.62 112 PHE A C 1
ATOM 897 O O . PHE A 1 112 ? 15.945 20.922 6.246 1 80.62 112 PHE A O 1
ATOM 904 N N . ILE B 1 1 ? -3.252 41.656 20.641 1 60.34 1 ILE B N 1
ATOM 905 C CA . ILE B 1 1 ? -3.844 40.594 19.844 1 60.34 1 ILE B CA 1
ATOM 906 C C . ILE B 1 1 ? -5.336 40.875 19.656 1 60.34 1 ILE B C 1
ATOM 908 O O . ILE B 1 1 ? -6.082 40.938 20.641 1 60.34 1 ILE B O 1
ATOM 912 N N . SER B 1 2 ? -5.77 41.5 18.625 1 77.38 2 SER B N 1
ATOM 913 C CA . SER B 1 2 ? -7.152 41.906 18.406 1 77.38 2 SER B CA 1
ATOM 914 C C . SER B 1 2 ? -8.055 40.688 18.219 1 77.38 2 SER B C 1
ATOM 916 O O . SER B 1 2 ? -7.578 39.594 17.938 1 77.38 2 SER B O 1
ATOM 918 N N . CYS B 1 3 ? -9.25 40.781 18.688 1 82.62 3 CYS B N 1
ATOM 919 C CA . CYS B 1 3 ? -10.281 39.75 18.531 1 82.62 3 CYS B CA 1
ATOM 920 C C . CYS B 1 3 ? -10.289 39.219 17.109 1 82.62 3 CYS B C 1
ATOM 922 O O . CYS B 1 3 ? -10.492 38 16.906 1 82.62 3 CYS B O 1
ATOM 924 N N . ILE B 1 4 ? -9.969 40.031 16.141 1 80.94 4 ILE B N 1
ATOM 925 C CA . ILE B 1 4 ? -9.945 39.656 14.727 1 80.94 4 ILE B CA 1
ATOM 926 C C . ILE B 1 4 ? -8.773 38.688 14.469 1 80.94 4 ILE B C 1
A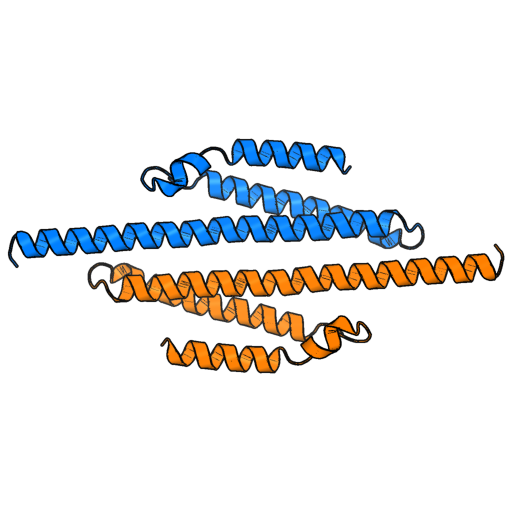TOM 928 O O . ILE B 1 4 ? -8.922 37.688 13.766 1 80.94 4 ILE B O 1
ATOM 932 N N . ASP B 1 5 ? -7.566 39.031 15.039 1 79.69 5 ASP B N 1
ATOM 933 C CA . ASP B 1 5 ? -6.379 38.188 14.883 1 79.69 5 ASP B CA 1
ATOM 934 C C . ASP B 1 5 ? -6.605 36.812 15.477 1 79.69 5 ASP B C 1
ATOM 936 O O . ASP B 1 5 ? -6.18 35.812 14.898 1 79.69 5 ASP B O 1
ATOM 940 N N . LEU B 1 6 ? -7.336 36.812 16.609 1 78 6 LEU B N 1
ATOM 941 C CA . LEU B 1 6 ? -7.625 35.562 17.297 1 78 6 LEU B CA 1
ATOM 942 C C . LEU B 1 6 ? -8.586 34.719 16.469 1 78 6 LEU B C 1
ATOM 944 O O . LEU B 1 6 ? -8.398 33.5 16.344 1 78 6 LEU B O 1
ATOM 948 N N . SER B 1 7 ? -9.539 35.344 15.922 1 83.69 7 SER B N 1
ATOM 949 C CA . SER B 1 7 ? -10.516 34.656 15.094 1 83.69 7 SER B CA 1
ATOM 950 C C . SER B 1 7 ? -9.867 34.094 13.828 1 83.69 7 SER B C 1
ATOM 952 O O . SER B 1 7 ? -10.141 32.969 13.438 1 83.69 7 SER B O 1
ATOM 954 N N . ASN B 1 8 ? -8.945 34.906 13.211 1 78.94 8 ASN B N 1
ATOM 955 C CA . ASN B 1 8 ? -8.242 34.5 12.008 1 78.94 8 ASN B CA 1
ATOM 956 C C . ASN B 1 8 ? -7.324 33.312 12.289 1 78.94 8 ASN B C 1
ATOM 958 O O . ASN B 1 8 ? -7.246 32.375 11.484 1 78.94 8 ASN B O 1
ATOM 962 N N . LYS B 1 9 ? -6.645 33.375 13.336 1 80.81 9 LYS B N 1
ATOM 963 C CA . LYS B 1 9 ? -5.754 32.281 13.719 1 80.81 9 LYS B CA 1
ATOM 964 C C . LYS B 1 9 ? -6.535 30.984 13.977 1 80.81 9 LYS B C 1
ATOM 966 O O . LYS B 1 9 ? -6.113 29.906 13.57 1 80.81 9 LYS B O 1
ATOM 971 N N . ALA B 1 10 ? -7.629 31.156 14.633 1 81.44 10 ALA B N 1
ATOM 972 C CA . ALA B 1 10 ? -8.484 30 14.914 1 81.44 10 ALA B CA 1
ATOM 973 C C . ALA B 1 10 ? -8.977 29.359 13.625 1 81.44 10 ALA B C 1
ATOM 975 O O . ALA B 1 10 ? -9.031 28.125 13.516 1 81.44 10 ALA B O 1
ATOM 976 N N . ARG B 1 11 ? -9.297 30.188 12.719 1 83.5 11 ARG B N 1
ATOM 977 C CA . ARG B 1 11 ? -9.766 29.703 11.43 1 83.5 11 ARG B CA 1
ATOM 978 C C . ARG B 1 11 ? -8.656 28.969 10.688 1 83.5 11 ARG B C 1
ATOM 980 O O . ARG B 1 11 ? -8.898 27.906 10.086 1 83.5 11 ARG B O 1
ATOM 987 N N . THR B 1 12 ? -7.512 29.5 10.695 1 83.81 12 THR B N 1
ATOM 988 C CA . THR B 1 12 ? -6.379 28.859 10.031 1 83.81 12 THR B CA 1
ATOM 989 C C . THR B 1 12 ? -6.051 27.531 10.68 1 83.81 12 THR B C 1
ATOM 991 O O . THR B 1 12 ? -5.809 26.531 9.984 1 83.81 12 THR B O 1
ATOM 994 N N . THR B 1 13 ? -6.094 27.5 11.992 1 84.75 13 THR B N 1
ATOM 995 C CA . THR B 1 13 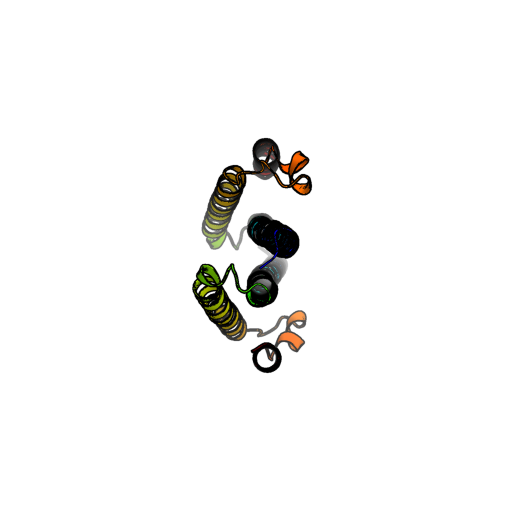? -5.816 26.281 12.727 1 84.75 13 THR B CA 1
ATOM 996 C C . THR B 1 13 ? -6.855 25.203 12.398 1 84.75 13 THR B C 1
ATOM 998 O O . THR B 1 13 ? -6.508 24.047 12.203 1 84.75 13 THR B O 1
ATOM 1001 N N . GLN B 1 14 ? -8.039 25.672 12.312 1 84.31 14 GLN B N 1
ATOM 1002 C CA . GLN B 1 14 ? -9.117 24.734 11.992 1 84.31 14 GLN B CA 1
ATOM 1003 C C . GLN B 1 14 ? -8.961 24.188 10.57 1 84.31 14 GLN B C 1
ATOM 1005 O O . GLN B 1 14 ? -9.211 23 10.328 1 84.31 14 GLN B O 1
ATOM 1010 N N . ALA B 1 15 ? -8.586 25 9.695 1 83.81 15 ALA B N 1
ATOM 1011 C CA . ALA B 1 15 ? -8.367 24.594 8.312 1 83.81 15 ALA B CA 1
ATOM 1012 C C . ALA B 1 15 ? -7.223 23.578 8.219 1 83.81 15 ALA B C 1
ATOM 1014 O O . ALA B 1 15 ? -7.32 22.578 7.504 1 83.81 15 ALA B O 1
ATOM 1015 N N . VAL B 1 16 ? -6.219 23.781 8.914 1 85.62 16 VAL B N 1
ATOM 1016 C CA . VAL B 1 16 ? -5.055 22.906 8.922 1 85.62 16 VAL B CA 1
ATOM 1017 C C . VAL B 1 16 ? -5.434 21.547 9.508 1 85.62 16 VAL B C 1
ATOM 1019 O O . VAL B 1 16 ? -5.07 20.5 8.961 1 85.62 16 VAL B O 1
ATOM 1022 N N . LEU B 1 17 ? -6.254 21.562 10.578 1 85.06 17 LEU B N 1
ATOM 1023 C CA . LEU B 1 17 ? -6.684 20.328 11.203 1 85.06 17 LEU B CA 1
ATOM 1024 C C . LEU B 1 17 ? -7.559 19.516 10.258 1 85.06 17 LEU B C 1
ATOM 1026 O O . LEU B 1 17 ? -7.422 18.281 10.18 1 85.06 17 LEU B O 1
ATOM 1030 N N . LYS B 1 18 ? -8.406 20.266 9.57 1 84.38 18 LYS B N 1
ATOM 1031 C CA . LYS B 1 18 ? -9.258 19.594 8.602 1 84.38 18 LYS B CA 1
ATOM 1032 C C . LYS B 1 18 ? -8.438 18.953 7.488 1 84.38 18 LYS B C 1
ATOM 1034 O O . LYS B 1 18 ? -8.641 17.781 7.148 1 84.38 18 LYS B O 1
ATOM 1039 N N . VAL B 1 19 ? -7.484 19.656 6.938 1 85.19 19 VAL B N 1
ATOM 1040 C CA . VAL B 1 19 ? -6.645 19.141 5.863 1 85.19 19 VAL B CA 1
ATOM 1041 C C . VAL B 1 19 ? -5.797 17.984 6.383 1 85.19 19 VAL B C 1
ATOM 1043 O O . VAL B 1 19 ? -5.637 16.969 5.699 1 85.19 19 VAL B O 1
ATOM 1046 N N . SER B 1 20 ? -5.32 18.062 7.551 1 87.56 20 SER B N 1
ATOM 1047 C CA . SER B 1 20 ? -4.523 17 8.156 1 87.56 20 SER B CA 1
ATOM 1048 C C . SER B 1 20 ? -5.336 15.719 8.312 1 87.56 20 SER B C 1
ATOM 1050 O O . SER B 1 20 ? -4.832 14.625 8.062 1 87.56 20 SER B O 1
ATOM 1052 N N . ASN B 1 21 ? -6.543 15.945 8.656 1 85.81 21 ASN B N 1
ATOM 1053 C CA . ASN B 1 21 ? -7.426 14.789 8.781 1 85.81 21 ASN B CA 1
ATOM 1054 C C . ASN B 1 21 ? -7.715 14.156 7.426 1 85.81 21 ASN B C 1
ATOM 1056 O O . ASN B 1 21 ? -7.785 12.93 7.312 1 85.81 21 ASN B O 1
ATOM 1060 N N . ILE B 1 22 ? -7.867 14.953 6.445 1 86.5 22 ILE B N 1
ATOM 1061 C CA . ILE B 1 22 ? -8.117 14.445 5.102 1 86.5 22 ILE B CA 1
ATOM 1062 C C . ILE B 1 22 ? -6.91 13.648 4.617 1 86.5 22 ILE B C 1
ATOM 1064 O O . ILE B 1 22 ? -7.062 12.57 4.031 1 86.5 22 ILE B O 1
ATOM 1068 N N . ILE B 1 23 ? -5.762 14.117 4.895 1 89.62 23 ILE B N 1
ATOM 1069 C CA . ILE B 1 23 ? -4.543 13.43 4.48 1 89.62 23 ILE B CA 1
ATOM 1070 C C . ILE B 1 23 ? -4.43 12.094 5.207 1 89.62 23 ILE B C 1
ATOM 1072 O O . ILE B 1 23 ? -4.16 11.062 4.582 1 89.62 23 ILE B O 1
ATOM 1076 N N . LYS B 1 24 ? -4.672 12.07 6.414 1 90.31 24 LYS B N 1
ATOM 1077 C CA . LYS B 1 24 ? -4.59 10.844 7.203 1 90.31 24 LYS B CA 1
ATOM 1078 C C . LYS B 1 24 ? -5.621 9.828 6.738 1 90.31 24 LYS B C 1
ATOM 1080 O O . LYS B 1 24 ? -5.328 8.633 6.652 1 90.31 24 LYS B O 1
ATOM 1085 N N . TRP B 1 25 ? -6.734 10.375 6.457 1 87.06 25 TRP B N 1
ATOM 1086 C CA . TRP B 1 25 ? -7.777 9.5 5.93 1 87.06 25 TRP B CA 1
ATOM 1087 C C . TRP B 1 25 ? -7.375 8.922 4.578 1 87.06 25 TRP B C 1
ATOM 1089 O O . TRP B 1 25 ? -7.52 7.719 4.34 1 87.06 25 TRP B O 1
ATOM 1099 N N . SER B 1 26 ? -6.859 9.719 3.768 1 90.75 26 SER B N 1
ATOM 1100 C CA . SER B 1 26 ? -6.41 9.281 2.451 1 90.75 26 SER B CA 1
ATOM 1101 C C . SER B 1 26 ? -5.316 8.219 2.568 1 90.75 26 SER B C 1
ATOM 1103 O O . SER B 1 26 ? -5.301 7.25 1.806 1 90.75 26 SER B O 1
ATOM 1105 N N . MET B 1 27 ? -4.453 8.344 3.5 1 92.88 27 MET B N 1
ATOM 1106 C CA . MET B 1 27 ? -3.41 7.348 3.725 1 92.88 27 MET B CA 1
ATOM 1107 C C . MET B 1 27 ? -4.012 6.023 4.18 1 92.88 27 MET B C 1
ATOM 1109 O O . MET B 1 27 ? -3.588 4.957 3.732 1 92.88 27 MET B O 1
ATOM 1113 N N . ASP B 1 28 ? -5.023 6.188 5.008 1 90.69 28 ASP B N 1
ATOM 1114 C CA . ASP B 1 28 ? -5.672 4.969 5.484 1 90.69 28 ASP B CA 1
ATOM 1115 C C . ASP B 1 28 ? -6.41 4.258 4.352 1 90.69 28 ASP B C 1
ATOM 1117 O O . ASP B 1 28 ? -6.383 3.029 4.262 1 90.69 28 ASP B O 1
ATOM 1121 N N . VAL B 1 29 ? -7.062 4.973 3.547 1 89.56 29 VAL B N 1
ATOM 1122 C CA . VAL B 1 29 ? -7.73 4.391 2.385 1 89.56 29 VAL B CA 1
ATOM 1123 C C . VAL B 1 29 ? -6.691 3.799 1.436 1 89.56 29 VAL B C 1
ATOM 1125 O O . VAL B 1 29 ? -6.906 2.729 0.86 1 89.56 29 VAL B O 1
ATOM 1128 N N . GLY B 1 30 ? -5.602 4.52 1.272 1 93.62 30 GLY B N 1
ATOM 1129 C CA . GLY B 1 30 ? -4.504 3.988 0.481 1 93.62 30 GLY B CA 1
ATOM 1130 C C . GLY B 1 30 ? -4.004 2.648 0.982 1 93.62 30 GLY B C 1
ATOM 1131 O O . GLY B 1 30 ? -3.66 1.771 0.186 1 93.62 30 GLY B O 1
ATOM 1132 N N . GLU B 1 31 ? -3.918 2.482 2.23 1 95.38 31 GLU B N 1
ATOM 1133 C CA . GLU B 1 31 ? -3.502 1.212 2.816 1 95.38 31 GLU B CA 1
ATOM 1134 C C . GLU B 1 31 ? -4.48 0.096 2.467 1 95.38 31 GLU B C 1
ATOM 1136 O O . GLU B 1 31 ? -4.07 -1.023 2.156 1 95.38 31 GLU B O 1
ATOM 1141 N N . LEU B 1 32 ? -5.781 0.407 2.562 1 94.19 32 LEU B N 1
ATOM 1142 C CA . LEU B 1 32 ? -6.777 -0.579 2.16 1 94.19 32 LEU B CA 1
ATOM 1143 C C . LEU B 1 32 ? -6.586 -0.985 0.704 1 94.19 32 LEU B C 1
ATOM 1145 O O . LEU B 1 32 ? -6.625 -2.174 0.375 1 94.19 32 LEU B O 1
ATOM 1149 N N . ILE B 1 33 ? -6.316 -0.022 -0.135 1 95.5 33 ILE B N 1
ATOM 1150 C CA . ILE B 1 33 ? -6.109 -0.286 -1.555 1 95.5 33 ILE B CA 1
ATOM 1151 C C . ILE B 1 33 ? -4.887 -1.184 -1.739 1 95.5 33 ILE B C 1
ATOM 1153 O O . ILE B 1 33 ? -4.914 -2.121 -2.541 1 95.5 33 ILE B O 1
ATOM 1157 N N . HIS B 1 34 ? -3.854 -0.951 -0.984 1 97.31 34 HIS B N 1
ATOM 1158 C CA . HIS B 1 34 ? -2.666 -1.796 -1.028 1 97.31 34 HIS B CA 1
ATOM 1159 C C . HIS B 1 34 ? -3 -3.234 -0.651 1 97.31 34 HIS B C 1
ATOM 1161 O O . HIS B 1 34 ? -2.617 -4.172 -1.358 1 97.31 34 HIS B O 1
ATOM 1167 N N . TYR B 1 35 ? -3.758 -3.414 0.349 1 96.88 35 TYR B N 1
ATOM 1168 C CA . TYR B 1 35 ? -4.082 -4.762 0.8 1 96.88 35 TYR B CA 1
ATOM 1169 C C . TYR B 1 35 ? -4.992 -5.469 -0.199 1 96.88 35 TYR B C 1
ATOM 1171 O O . TYR B 1 35 ? -4.883 -6.68 -0.402 1 96.88 35 TYR B O 1
ATOM 1179 N N . MET B 1 36 ? -5.797 -4.719 -0.818 1 97.06 36 MET B N 1
ATOM 1180 C CA . MET B 1 36 ? -6.648 -5.285 -1.861 1 97.06 36 MET B CA 1
ATOM 1181 C C . MET B 1 36 ? -5.816 -5.719 -3.064 1 97.06 36 MET B C 1
ATOM 1183 O O . MET B 1 36 ? -6.105 -6.738 -3.691 1 97.06 36 MET B O 1
ATOM 1187 N N . GLN B 1 37 ? -4.789 -4.91 -3.32 1 96.75 37 GLN B N 1
ATOM 1188 C CA . GLN B 1 37 ? -3.904 -5.266 -4.426 1 96.75 37 GLN B CA 1
ATOM 1189 C C . GLN B 1 37 ? -3.092 -6.516 -4.094 1 96.75 37 GLN B C 1
ATOM 1191 O O . GLN B 1 37 ? -2.861 -7.359 -4.965 1 96.75 37 GLN B O 1
ATOM 1196 N N . VAL B 1 38 ? -2.693 -6.641 -2.912 1 97.31 38 VAL B N 1
ATOM 1197 C CA . VAL B 1 38 ? -1.991 -7.828 -2.441 1 97.31 38 VAL B CA 1
ATOM 1198 C C . VAL B 1 38 ? -2.916 -9.039 -2.525 1 97.31 38 VAL B C 1
ATOM 1200 O O . VAL B 1 38 ? -2.521 -10.102 -3.023 1 97.31 38 VAL B O 1
ATOM 1203 N N . GLU B 1 39 ? -4.152 -8.883 -2.094 1 97.12 39 GLU B N 1
ATOM 1204 C CA . GLU B 1 39 ? -5.152 -9.945 -2.195 1 97.12 39 GLU B CA 1
ATOM 1205 C C . GLU B 1 39 ? -5.359 -10.367 -3.646 1 97.12 39 GLU B C 1
ATOM 1207 O O . GLU B 1 39 ? -5.387 -11.562 -3.951 1 97.12 39 GLU B O 1
ATOM 1212 N N . ARG B 1 40 ? -5.445 -9.43 -4.488 1 96.88 40 ARG B N 1
ATOM 1213 C CA . ARG B 1 40 ? -5.582 -9.727 -5.91 1 96.88 40 ARG B CA 1
ATOM 1214 C C . ARG B 1 40 ? -4.398 -10.539 -6.414 1 96.88 40 ARG B C 1
ATOM 1216 O O . ARG B 1 40 ? -4.574 -11.508 -7.156 1 96.88 40 ARG B O 1
ATOM 1223 N N . GLY B 1 41 ? -3.201 -10.133 -5.973 1 95.25 41 GLY B N 1
ATOM 1224 C CA . GLY B 1 41 ? -1.995 -10.828 -6.387 1 95.25 41 GLY B CA 1
ATOM 1225 C C . GLY B 1 41 ? -1.964 -12.281 -5.949 1 95.25 41 GLY B C 1
ATOM 1226 O O . GLY B 1 41 ? -1.678 -13.172 -6.754 1 95.25 41 GLY B O 1
ATOM 1227 N N . TYR B 1 42 ? -2.346 -12.5 -4.777 1 95.38 42 TYR B N 1
ATOM 1228 C CA . TYR B 1 42 ? -2.303 -13.859 -4.258 1 95.38 42 TYR B CA 1
ATOM 1229 C C . TYR B 1 42 ? -3.41 -14.711 -4.867 1 95.38 42 TYR B C 1
ATOM 1231 O O . TYR B 1 42 ? -3.227 -15.914 -5.094 1 95.38 42 TYR B O 1
ATOM 1239 N N . THR B 1 43 ? -4.555 -14.109 -5.086 1 95.44 43 THR B N 1
ATOM 1240 C CA . THR B 1 43 ? -5.633 -14.836 -5.75 1 95.44 43 THR B CA 1
ATOM 1241 C C . THR B 1 43 ? -5.23 -15.227 -7.172 1 95.44 43 THR B C 1
ATOM 1243 O O . THR B 1 43 ? -5.48 -16.344 -7.609 1 95.44 43 THR B O 1
ATOM 1246 N N . ALA B 1 44 ? -4.582 -14.352 -7.887 1 94.62 44 ALA B N 1
ATOM 1247 C CA . ALA B 1 44 ? -4.086 -14.656 -9.227 1 94.62 44 ALA B CA 1
ATOM 1248 C C . ALA B 1 44 ? -3.074 -15.797 -9.195 1 94.62 44 ALA B C 1
ATOM 1250 O O . ALA B 1 44 ? -3.119 -16.703 -10.039 1 94.62 44 ALA B O 1
ATOM 1251 N N . LEU B 1 45 ? -2.225 -15.797 -8.18 1 92.38 45 LEU B N 1
ATOM 1252 C CA . LEU B 1 45 ? -1.237 -16.859 -8.016 1 92.38 45 LEU B CA 1
ATOM 1253 C C . LEU B 1 45 ? -1.919 -18.203 -7.793 1 92.38 45 LEU B C 1
ATOM 1255 O O . LEU B 1 45 ? -1.504 -19.219 -8.359 1 92.38 45 LEU B O 1
ATOM 1259 N N . HIS B 1 46 ? -2.896 -18.109 -7.047 1 92.19 46 HIS B N 1
ATOM 1260 C CA . HIS B 1 46 ? -3.639 -19.328 -6.762 1 92.19 46 HIS B CA 1
ATOM 1261 C C . HIS B 1 46 ? -4.25 -19.906 -8.031 1 92.19 46 HIS B C 1
ATOM 1263 O O . HIS B 1 46 ? -4.109 -21.109 -8.305 1 92.19 46 HIS B O 1
ATOM 1269 N N . PHE B 1 47 ? -4.793 -19.125 -8.859 1 90.69 47 PHE B N 1
ATOM 1270 C CA . PHE B 1 47 ? -5.457 -19.594 -10.078 1 90.69 47 PHE B CA 1
ATOM 1271 C C . PHE B 1 47 ? -4.441 -20.094 -11.094 1 90.69 47 PHE B C 1
ATOM 1273 O O . PHE B 1 47 ? -4.66 -21.125 -11.742 1 90.69 47 PHE B O 1
ATOM 1280 N N . ILE B 1 48 ? -3.385 -19.422 -11.094 1 88.62 48 ILE B N 1
ATOM 1281 C CA . ILE B 1 48 ? -2.365 -19.797 -12.07 1 88.62 48 ILE B CA 1
ATOM 1282 C C . ILE B 1 48 ? -1.716 -21.125 -11.664 1 88.62 48 ILE B C 1
ATOM 1284 O O . ILE B 1 48 ? -1.462 -21.984 -12.508 1 88.62 48 ILE B O 1
ATOM 1288 N N . THR B 1 49 ? -1.504 -21.281 -10.406 1 86.5 49 THR B N 1
ATOM 1289 C CA . THR B 1 49 ? -0.804 -22.469 -9.93 1 86.5 49 THR B CA 1
ATOM 1290 C C . THR B 1 49 ? -1.766 -23.656 -9.805 1 86.5 49 THR B C 1
ATOM 1292 O O . THR B 1 49 ? -1.361 -24.812 -9.953 1 86.5 49 THR B O 1
ATOM 1295 N N . ALA B 1 50 ? -2.957 -23.391 -9.492 1 82.94 50 ALA B N 1
ATOM 1296 C CA . ALA B 1 50 ? -3.939 -24.453 -9.336 1 82.94 50 ALA B CA 1
ATOM 1297 C C . ALA B 1 50 ? -4.172 -25.188 -10.648 1 82.94 50 ALA B C 1
ATOM 1299 O O . ALA B 1 50 ? -4.539 -26.359 -10.656 1 82.94 50 ALA B O 1
ATOM 1300 N N . ARG B 1 51 ? -3.938 -24.516 -11.695 1 78.38 51 ARG B N 1
ATOM 1301 C CA . ARG B 1 51 ? -4.141 -25.094 -13.016 1 78.38 51 ARG B CA 1
ATOM 1302 C C . ARG B 1 51 ? -3.002 -26.047 -13.375 1 78.38 51 ARG B C 1
ATOM 1304 O O . ARG B 1 51 ? -3.166 -26.938 -14.219 1 78.38 51 ARG B O 1
ATOM 1311 N N . GLU B 1 52 ? -1.914 -25.891 -12.609 1 75.62 52 GLU B N 1
ATOM 1312 C CA . GLU B 1 52 ? -0.755 -26.719 -12.93 1 75.62 52 GLU B CA 1
ATOM 1313 C C . GLU B 1 52 ? -0.519 -27.766 -11.852 1 75.62 52 GLU B C 1
ATOM 1315 O O . GLU B 1 52 ? -0.143 -27.438 -10.727 1 75.62 52 GLU B O 1
ATOM 1320 N N . THR B 1 53 ? -0.796 -29.031 -12.102 1 63.16 53 THR B N 1
ATOM 1321 C CA . THR B 1 53 ? -0.75 -30.172 -11.195 1 63.16 53 THR B CA 1
ATOM 1322 C C . THR B 1 53 ? 0.65 -30.359 -10.617 1 63.16 53 THR B C 1
ATOM 1324 O O . THR B 1 53 ? 0.805 -30.797 -9.477 1 63.16 53 THR B O 1
ATOM 1327 N N . LYS B 1 54 ? 1.66 -29.984 -11.281 1 65.75 54 LYS B N 1
ATOM 1328 C CA . LYS B 1 54 ? 3.025 -30.266 -10.859 1 65.75 54 LYS B CA 1
ATOM 1329 C C . LYS B 1 54 ? 3.502 -29.266 -9.812 1 65.75 54 LYS B C 1
ATOM 1331 O O . LYS B 1 54 ? 4.512 -29.484 -9.141 1 65.75 54 LYS B O 1
ATOM 1336 N N . ILE B 1 55 ? 2.797 -28.266 -9.672 1 67.5 55 ILE B N 1
ATOM 1337 C CA . ILE B 1 55 ? 3.178 -27.281 -8.664 1 67.5 55 ILE B CA 1
ATOM 1338 C C . ILE B 1 55 ? 2.301 -27.453 -7.426 1 67.5 55 ILE B C 1
ATOM 1340 O O . ILE B 1 55 ? 2.188 -26.531 -6.609 1 67.5 55 ILE B O 1
ATOM 1344 N N . ASN B 1 56 ? 1.883 -28.625 -7.281 1 67.56 56 ASN B N 1
ATOM 1345 C CA . ASN B 1 56 ? 0.946 -28.953 -6.215 1 67.56 56 ASN B CA 1
ATOM 1346 C C . ASN B 1 56 ? 1.535 -28.672 -4.84 1 67.56 56 ASN B C 1
ATOM 1348 O O . ASN B 1 56 ? 0.804 -28.344 -3.9 1 67.56 56 ASN B O 1
ATOM 1352 N N . GLN B 1 57 ? 2.844 -28.734 -4.832 1 72.19 57 GLN B N 1
ATOM 1353 C CA . GLN B 1 57 ? 3.494 -28.578 -3.533 1 72.19 57 GLN B CA 1
ATOM 1354 C C . GLN B 1 57 ? 3.322 -27.156 -3 1 72.19 57 GLN B C 1
ATOM 1356 O O . GLN B 1 57 ? 3.352 -26.938 -1.788 1 72.19 57 GLN B O 1
ATOM 1361 N N . LEU B 1 58 ? 3.014 -26.203 -3.842 1 77.38 58 LEU B N 1
ATOM 1362 C CA . LEU B 1 58 ? 2.967 -24.812 -3.416 1 77.38 58 LEU B CA 1
ATOM 1363 C C . LEU B 1 58 ? 1.524 -24.344 -3.229 1 77.38 58 LEU B C 1
ATOM 1365 O O . LEU B 1 58 ? 1.278 -23.297 -2.65 1 77.38 58 LEU B O 1
ATOM 1369 N N . VAL B 1 59 ? 0.665 -25.188 -3.668 1 81.19 59 VAL B N 1
ATOM 1370 C CA . VAL B 1 59 ? -0.749 -24.812 -3.674 1 81.19 59 VAL B CA 1
ATOM 1371 C C . VAL B 1 59 ? -1.214 -24.531 -2.248 1 81.19 59 VAL B C 1
ATOM 1373 O O . VAL B 1 59 ? -1.928 -23.547 -2.004 1 81.19 59 VAL B O 1
ATOM 1376 N N . GLY B 1 60 ? -0.739 -25.344 -1.352 1 85 60 GLY B N 1
ATOM 1377 C CA . GLY B 1 60 ? -1.1 -25.141 0.043 1 85 60 GLY B CA 1
ATOM 1378 C C . GLY B 1 60 ? -0.596 -23.828 0.607 1 85 60 GLY B C 1
ATOM 1379 O O . GLY B 1 60 ? -1.342 -23.109 1.271 1 85 60 GLY B O 1
ATOM 1380 N N . GLU B 1 61 ? 0.604 -23.578 0.353 1 87.88 61 GLU B N 1
ATOM 1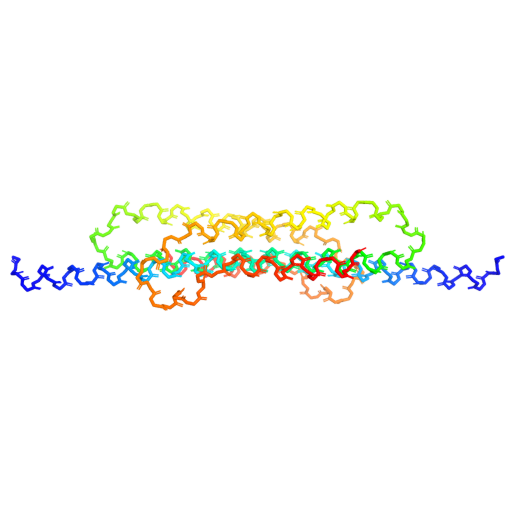381 C CA . GLU B 1 61 ? 1.201 -22.328 0.82 1 87.88 61 GLU B CA 1
ATOM 1382 C C . GLU B 1 61 ? 0.501 -21.109 0.208 1 87.88 61 GLU B C 1
ATOM 1384 O O . GLU B 1 61 ? 0.216 -20.141 0.903 1 87.88 61 GLU B O 1
ATOM 1389 N N . ILE B 1 62 ? 0.215 -21.203 -1.023 1 89.75 62 ILE B N 1
ATOM 1390 C CA . ILE B 1 62 ? -0.437 -20.109 -1.726 1 89.75 62 ILE B CA 1
ATOM 1391 C C . ILE B 1 62 ? -1.847 -19.906 -1.177 1 89.75 62 ILE B C 1
ATOM 1393 O O . ILE B 1 62 ? -2.285 -18.781 -0.975 1 89.75 62 ILE B O 1
ATOM 1397 N N . ARG B 1 63 ? -2.502 -20.984 -0.893 1 89.81 63 ARG B N 1
ATOM 1398 C CA . ARG B 1 63 ? -3.834 -20.906 -0.305 1 89.81 63 ARG B CA 1
ATOM 1399 C C . ARG B 1 63 ? -3.795 -20.203 1.05 1 89.81 63 ARG B C 1
ATOM 1401 O O . ARG B 1 63 ? -4.68 -19.406 1.369 1 89.81 63 ARG B O 1
ATOM 1408 N N . MET B 1 64 ? -2.811 -20.484 1.802 1 93.5 64 MET B N 1
ATOM 1409 C CA . MET B 1 64 ? -2.65 -19.844 3.102 1 93.5 64 MET B CA 1
ATOM 1410 C C . MET B 1 64 ? -2.404 -18.344 2.941 1 93.5 64 MET B C 1
ATOM 1412 O O . MET B 1 64 ? -2.957 -17.531 3.689 1 93.5 64 MET B O 1
ATOM 1416 N N . LEU B 1 65 ? -1.611 -18.031 1.933 1 94.5 65 LEU B N 1
ATOM 1417 C CA . LEU B 1 65 ? -1.313 -16.625 1.679 1 94.5 65 LEU B CA 1
ATOM 1418 C C . LEU B 1 65 ? -2.562 -15.875 1.222 1 94.5 65 LEU B C 1
ATOM 1420 O O . LEU B 1 65 ? -2.773 -14.719 1.598 1 94.5 65 LEU B O 1
ATOM 1424 N N . VAL B 1 66 ? -3.402 -16.531 0.486 1 95.75 66 VAL B N 1
ATOM 1425 C CA . VAL B 1 66 ? -4.676 -15.961 0.058 1 95.75 66 VAL B CA 1
ATOM 1426 C C . VAL B 1 66 ? -5.551 -15.672 1.277 1 95.75 66 VAL B C 1
ATOM 1428 O O . VAL B 1 66 ? -6.043 -14.555 1.445 1 95.75 66 VAL B O 1
ATOM 1431 N N . LYS B 1 67 ? -5.664 -16.609 2.148 1 96.06 67 LYS B N 1
ATOM 1432 C CA . LYS B 1 67 ? -6.488 -16.453 3.344 1 96.06 67 LYS B CA 1
ATOM 1433 C C . LYS B 1 67 ? -5.945 -15.336 4.234 1 96.06 67 LYS B C 1
ATOM 1435 O O . LYS B 1 67 ? -6.711 -14.523 4.758 1 96.06 67 LYS B O 1
ATOM 1440 N N . GLU B 1 68 ? -4.691 -15.375 4.379 1 96.81 68 GLU B N 1
ATOM 1441 C CA . GLU B 1 68 ? -4.062 -14.336 5.18 1 96.81 68 GLU B CA 1
ATOM 1442 C C . GLU B 1 68 ? -4.309 -12.953 4.578 1 96.81 68 GLU B C 1
ATOM 1444 O O . GLU B 1 68 ? -4.531 -11.984 5.309 1 96.81 68 GLU B O 1
ATOM 1449 N N . SER B 1 69 ? -4.277 -12.883 3.242 1 97.38 69 SER B N 1
ATOM 1450 C CA . SER B 1 69 ? -4.523 -11.602 2.592 1 97.38 69 SER B CA 1
ATOM 1451 C C . SER B 1 69 ? -5.961 -11.141 2.805 1 97.38 69 SER B C 1
ATOM 1453 O O . SER B 1 69 ? -6.219 -9.945 2.984 1 97.38 69 SER B O 1
ATOM 1455 N N . PHE B 1 70 ? -6.914 -12.07 2.859 1 96.88 70 PHE B N 1
ATOM 1456 C CA . PHE B 1 70 ? -8.297 -11.727 3.156 1 96.88 70 PHE B CA 1
ATOM 1457 C C . PHE B 1 70 ? -8.422 -11.133 4.555 1 96.88 70 PHE B C 1
ATOM 1459 O O . PHE B 1 70 ? -9.07 -10.102 4.742 1 96.88 70 PHE B O 1
ATOM 1466 N N . THR B 1 71 ? -7.812 -11.781 5.48 1 97.19 71 THR B N 1
ATOM 1467 C CA . THR B 1 71 ? -7.875 -11.336 6.867 1 97.19 71 THR B CA 1
ATOM 1468 C C . THR B 1 71 ? -7.277 -9.945 7.02 1 97.19 71 THR B C 1
ATOM 1470 O O . THR B 1 71 ? -7.852 -9.086 7.703 1 97.19 71 THR B O 1
ATOM 1473 N N . SER B 1 72 ? -6.156 -9.734 6.336 1 96.88 72 SER B N 1
ATOM 1474 C CA . SER B 1 72 ? -5.492 -8.438 6.406 1 96.88 72 SER B CA 1
ATOM 1475 C C . SER B 1 72 ? -6.352 -7.336 5.797 1 96.88 72 SER B C 1
ATOM 1477 O O . SER B 1 72 ? -6.457 -6.242 6.352 1 96.88 72 SER B O 1
ATOM 1479 N N . THR B 1 73 ? -6.965 -7.617 4.676 1 96.88 73 THR B N 1
ATOM 1480 C CA . THR B 1 73 ? -7.852 -6.652 4.035 1 96.88 73 THR B CA 1
ATOM 1481 C C . THR B 1 73 ? -9.047 -6.34 4.934 1 96.88 73 THR B C 1
ATOM 1483 O O . THR B 1 73 ? -9.406 -5.176 5.117 1 96.88 73 THR B O 1
ATOM 1486 N N . ASP B 1 74 ? -9.578 -7.359 5.539 1 95.69 74 ASP B N 1
ATOM 1487 C CA . ASP B 1 74 ? -10.734 -7.176 6.414 1 95.69 74 ASP B CA 1
ATOM 1488 C C . ASP B 1 74 ? -10.375 -6.316 7.621 1 95.69 74 ASP B C 1
ATOM 1490 O O . ASP B 1 74 ? -11.156 -5.465 8.039 1 95.69 74 ASP B O 1
ATOM 1494 N N . GLN B 1 75 ? -9.227 -6.551 8.156 1 95.06 75 GLN B N 1
ATOM 1495 C CA . GLN B 1 75 ? -8.781 -5.773 9.312 1 95.06 75 GLN B CA 1
ATOM 1496 C C . GLN B 1 75 ? -8.648 -4.293 8.961 1 95.06 75 GLN B C 1
ATOM 1498 O O . GLN B 1 75 ? -8.969 -3.426 9.773 1 95.06 75 GLN B O 1
ATOM 1503 N N . ARG B 1 76 ? -8.211 -4.055 7.738 1 93.75 76 ARG B N 1
ATOM 1504 C CA . ARG B 1 76 ? -8.078 -2.666 7.312 1 93.75 76 ARG B CA 1
ATOM 1505 C C . ARG B 1 76 ? -9.453 -2.021 7.113 1 93.75 76 ARG B C 1
ATOM 1507 O O . ARG B 1 76 ? -9.648 -0.854 7.457 1 93.75 76 ARG B O 1
ATOM 1514 N N . ILE B 1 77 ? -10.383 -2.727 6.582 1 91.69 77 ILE B N 1
ATOM 1515 C CA . ILE B 1 77 ? -11.742 -2.23 6.402 1 91.69 77 ILE B CA 1
ATOM 1516 C C . ILE B 1 77 ? -12.352 -1.878 7.758 1 91.69 77 ILE B C 1
ATOM 1518 O O . ILE B 1 77 ? -12.961 -0.818 7.918 1 91.69 77 ILE B O 1
ATOM 1522 N N . ASP B 1 78 ? -12.125 -2.723 8.766 1 90.62 78 ASP B N 1
ATOM 1523 C CA . ASP B 1 78 ? -12.664 -2.498 10.102 1 90.62 78 ASP B CA 1
ATOM 1524 C C . ASP B 1 78 ? -12.055 -1.255 10.742 1 90.62 78 ASP B C 1
ATOM 1526 O O . ASP B 1 78 ? -12.742 -0.494 11.422 1 90.62 78 ASP B O 1
ATOM 1530 N N . ALA B 1 79 ? -10.781 -1.108 10.477 1 88 79 ALA B N 1
ATOM 1531 C CA . ALA B 1 79 ? -10.102 0.069 11.008 1 88 79 ALA B CA 1
ATOM 1532 C C . ALA B 1 79 ? -10.664 1.351 10.398 1 88 79 ALA B C 1
ATOM 1534 O O . ALA B 1 79 ? -10.805 2.361 11.094 1 88 79 ALA B O 1
ATOM 1535 N N . LEU B 1 80 ? -11.031 1.281 9.141 1 86.12 80 LEU B N 1
ATOM 1536 C CA . LEU B 1 80 ? -11.578 2.447 8.453 1 86.12 80 LEU B CA 1
ATOM 1537 C C . LEU B 1 80 ? -12.992 2.746 8.93 1 86.12 80 LEU B C 1
ATOM 1539 O O . LEU B 1 80 ? -13.391 3.908 9.016 1 86.12 80 LEU B O 1
ATOM 1543 N N . ASN B 1 81 ? -13.656 1.723 9.234 1 81 81 ASN B N 1
ATOM 1544 C CA . ASN B 1 81 ? -15.016 1.887 9.734 1 81 81 ASN B CA 1
ATOM 1545 C C . ASN B 1 81 ? -15.031 2.607 11.078 1 81 81 ASN B C 1
ATOM 1547 O O . ASN B 1 81 ? -16.031 3.25 11.43 1 81 81 ASN B O 1
ATOM 1551 N N . ALA B 1 82 ? -13.953 2.596 11.773 1 75.44 82 ALA B N 1
ATOM 1552 C CA . ALA B 1 82 ? -13.875 3.205 13.094 1 75.44 82 ALA B CA 1
ATOM 1553 C C . ALA B 1 82 ? -13.547 4.691 13 1 75.44 82 ALA B C 1
ATOM 1555 O O . ALA B 1 82 ? -13.594 5.41 14 1 75.44 82 ALA B O 1
ATOM 1556 N N . TRP B 1 83 ? -13.281 5.176 11.711 1 73.69 83 TRP B N 1
ATOM 1557 C CA . TRP B 1 83 ? -12.922 6.578 11.531 1 73.69 83 TRP B CA 1
ATOM 1558 C C . TRP B 1 83 ? -14.133 7.48 11.758 1 73.69 83 TRP B C 1
ATOM 1560 O O . TRP B 1 83 ? -15.227 7.195 11.273 1 73.69 83 TRP B O 1
ATOM 1570 N N . PRO B 1 84 ? -13.961 8.453 12.844 1 62.03 84 PRO B N 1
ATOM 1571 C CA . PRO B 1 84 ? -15.062 9.391 13.094 1 62.03 84 PRO B CA 1
ATOM 1572 C C . PRO B 1 84 ? -15.367 10.266 11.875 1 62.03 84 PRO B C 1
ATOM 1574 O O . PRO B 1 84 ? -14.523 11.055 11.445 1 62.03 84 PRO B O 1
ATOM 1577 N N . LEU B 1 85 ? -15.922 9.828 10.922 1 57.38 85 LEU B N 1
ATOM 1578 C CA . LEU B 1 85 ? -16.266 10.57 9.719 1 57.38 85 LEU B CA 1
ATOM 1579 C C . LEU B 1 85 ? -17.016 11.852 10.062 1 57.38 85 LEU B C 1
ATOM 1581 O O . LEU B 1 85 ? -17.469 12.578 9.172 1 57.38 85 LEU B O 1
ATOM 1585 N N . GLU B 1 86 ? -17.141 12.266 11.25 1 49.19 86 GLU B N 1
ATOM 1586 C CA . GLU B 1 86 ? -17.875 13.445 11.711 1 49.19 86 GLU B CA 1
ATOM 1587 C C . GLU B 1 86 ? -17.188 14.727 11.25 1 49.19 86 GLU B C 1
ATOM 1589 O O . GLU B 1 86 ? -15.992 14.914 11.453 1 49.19 86 GLU B O 1
ATOM 1594 N N . GLY B 1 87 ? -17.719 15.328 9.992 1 49.94 87 GLY B N 1
ATOM 1595 C CA . GLY B 1 87 ? -17.688 16.656 9.391 1 49.94 87 GLY B CA 1
ATOM 1596 C C . GLY B 1 87 ? -17.188 16.656 7.957 1 49.94 87 GLY B C 1
ATOM 1597 O O . GLY B 1 87 ? -17.125 17.703 7.312 1 49.94 87 GLY B O 1
ATOM 1598 N N . ASN B 1 88 ? -16.266 15.852 7.582 1 49.03 88 ASN B N 1
ATOM 1599 C CA . ASN B 1 88 ? -15.742 16.062 6.234 1 49.03 88 ASN B CA 1
ATOM 1600 C C . ASN B 1 88 ? -16.703 15.539 5.172 1 49.03 88 ASN B C 1
ATOM 1602 O O . ASN B 1 88 ? -16.953 14.336 5.094 1 49.03 88 ASN B O 1
ATOM 1606 N N . PRO B 1 89 ? -17.484 16.406 4.754 1 49.66 89 PRO B N 1
ATOM 1607 C CA . PRO B 1 89 ? -18.406 16.141 3.643 1 49.66 89 PRO B CA 1
ATOM 1608 C C . PRO B 1 89 ? -17.844 15.117 2.646 1 49.66 89 PRO B C 1
ATOM 1610 O O . PRO B 1 89 ? -18.609 14.445 1.95 1 49.66 89 PRO B O 1
ATOM 1613 N N . ALA B 1 90 ? -16.703 15.289 2.494 1 48.66 90 ALA B N 1
ATOM 1614 C CA . ALA B 1 90 ? -16.125 14.438 1.456 1 48.66 90 ALA B CA 1
ATOM 1615 C C . ALA B 1 90 ? -16.297 12.961 1.798 1 48.66 90 ALA B C 1
ATOM 1617 O O . ALA B 1 90 ? -16.359 12.109 0.904 1 48.66 90 ALA B O 1
ATOM 1618 N N . TYR B 1 91 ? -16.438 12.711 3.031 1 51.44 91 TYR B N 1
ATOM 1619 C CA . TYR B 1 91 ? -16.516 11.344 3.525 1 51.44 91 TYR B CA 1
ATOM 1620 C C . TYR B 1 91 ? -17.953 10.852 3.572 1 51.44 91 TYR B C 1
ATOM 1622 O O . TYR B 1 91 ? -18.234 9.727 4 1 51.44 91 TYR B O 1
ATOM 1630 N N . GLY B 1 92 ? -18.812 11.758 3.549 1 48.72 92 GLY B N 1
ATOM 1631 C CA . GLY B 1 92 ? -20.219 11.398 3.629 1 48.72 92 GLY B CA 1
ATOM 1632 C C . GLY B 1 92 ? -20.531 10.078 2.953 1 48.72 92 GLY B C 1
ATOM 1633 O O . GLY B 1 92 ? -21.406 9.336 3.406 1 48.72 92 GLY B O 1
ATOM 1634 N N . ASN B 1 93 ? -19.984 9.922 1.877 1 49 93 ASN B N 1
ATOM 1635 C CA . ASN B 1 93 ? -20.438 8.734 1.169 1 49 93 ASN B CA 1
ATOM 1636 C C . ASN B 1 93 ? -19.594 7.512 1.525 1 49 93 ASN B C 1
ATOM 1638 O O . ASN B 1 93 ? -19.812 6.422 0.993 1 49 93 ASN B O 1
ATOM 1642 N N . ILE B 1 94 ? -18.531 7.688 2.271 1 52.75 94 ILE B N 1
ATOM 1643 C CA . ILE B 1 94 ? -17.703 6.527 2.594 1 52.75 94 ILE B CA 1
ATOM 1644 C C . ILE B 1 94 ? -18.297 5.801 3.805 1 52.75 94 ILE B C 1
ATOM 1646 O O . ILE B 1 94 ? -17.562 5.191 4.586 1 52.75 94 ILE B O 1
ATOM 1650 N N . SER B 1 95 ? -19.469 6.293 4.383 1 53.25 95 SER B N 1
ATOM 1651 C CA . SER B 1 95 ? -20.156 5.727 5.539 1 53.25 95 SER B CA 1
ATOM 1652 C C . SER B 1 95 ? -20.125 4.203 5.512 1 53.25 95 SER B C 1
ATOM 1654 O O . SER B 1 95 ? -20.109 3.561 6.562 1 53.25 95 SER B O 1
ATOM 1656 N N . ASP B 1 96 ? -20.203 3.453 4.359 1 63.97 96 ASP B N 1
ATOM 1657 C CA . ASP B 1 96 ? -20.578 2.074 4.652 1 63.97 96 ASP B CA 1
ATOM 1658 C C . ASP B 1 96 ? -19.531 1.093 4.133 1 63.97 96 ASP B C 1
ATOM 1660 O O . ASP B 1 96 ? -19.703 0.503 3.062 1 63.97 96 ASP B O 1
ATOM 1664 N N . PHE B 1 97 ? -18.219 1.079 4.859 1 79.25 97 PHE B N 1
ATOM 1665 C CA . PHE B 1 97 ? -17.281 0.049 4.414 1 79.25 97 PHE B CA 1
ATOM 1666 C C . PHE B 1 97 ? -17.828 -1.341 4.723 1 79.25 97 PHE B C 1
ATOM 1668 O O . PHE B 1 97 ? -17.297 -2.344 4.242 1 79.25 97 PHE B O 1
ATOM 1675 N N . SER B 1 98 ? -18.922 -1.212 5.445 1 79.31 98 SER B N 1
ATOM 1676 C CA . SER B 1 98 ? -19.547 -2.5 5.703 1 79.31 98 SER B CA 1
ATOM 1677 C C . SER B 1 98 ? -20.141 -3.09 4.426 1 79.31 98 SER B C 1
ATOM 1679 O O . SER B 1 98 ? -20.047 -4.297 4.191 1 79.31 98 SER B O 1
ATOM 1681 N N . GLU B 1 99 ? -20.766 -2.268 3.754 1 84.25 99 GLU B N 1
ATOM 1682 C CA . GLU B 1 99 ? -21.281 -2.734 2.475 1 84.25 99 GLU B CA 1
ATOM 1683 C C . GLU B 1 99 ? -20.156 -3.195 1.551 1 84.25 99 GLU B C 1
ATOM 1685 O O . GLU B 1 99 ? -20.281 -4.219 0.874 1 84.25 99 GLU B O 1
ATOM 1690 N N . PHE B 1 100 ? -19.156 -2.373 1.544 1 89.19 100 PHE B N 1
ATOM 1691 C CA . PHE B 1 100 ? -18 -2.727 0.73 1 89.19 100 PHE B CA 1
ATOM 1692 C C . PHE B 1 100 ? -17.453 -4.094 1.13 1 89.19 100 PHE B C 1
ATOM 1694 O O . PHE B 1 100 ? -17.172 -4.93 0.27 1 89.19 100 PHE B O 1
ATOM 1701 N N . LYS B 1 101 ? -17.391 -4.344 2.416 1 90.88 101 LYS B N 1
ATOM 1702 C CA . LYS B 1 101 ? -16.906 -5.625 2.92 1 90.88 101 LYS B CA 1
ATOM 1703 C C . LYS B 1 101 ? -17.812 -6.77 2.471 1 90.88 101 LYS B C 1
ATOM 1705 O O . LYS B 1 101 ? -17.328 -7.844 2.115 1 90.88 101 LYS B O 1
ATOM 1710 N N . GLY B 1 102 ? -19.078 -6.555 2.514 1 91.06 102 GLY B N 1
ATOM 1711 C CA . GLY B 1 102 ? -20.031 -7.543 2.025 1 91.06 102 GLY B CA 1
ATOM 1712 C C . GLY B 1 102 ? -19.828 -7.891 0.562 1 91.06 102 GLY B C 1
ATOM 1713 O O . GLY B 1 102 ? -19.828 -9.062 0.193 1 91.06 102 GLY B O 1
ATOM 1714 N N . GLN B 1 103 ? -19.625 -6.93 -0.249 1 91.88 103 GLN B N 1
ATOM 1715 C CA . GLN B 1 103 ? -19.375 -7.141 -1.671 1 91.88 103 GLN B CA 1
ATOM 1716 C C . GLN B 1 103 ? -18.094 -7.934 -1.89 1 91.88 103 GLN B C 1
ATOM 1718 O O . GLN B 1 103 ? -18.047 -8.82 -2.742 1 91.88 103 GLN B O 1
ATOM 1723 N N . LEU B 1 104 ? -17.094 -7.562 -1.078 1 93.5 104 LEU B N 1
ATOM 1724 C CA . LEU B 1 104 ? -15.82 -8.266 -1.182 1 93.5 104 LEU B CA 1
ATOM 1725 C C . LEU B 1 104 ? -15.984 -9.742 -0.833 1 93.5 104 LEU B C 1
ATOM 1727 O O . LEU B 1 104 ? -15.453 -10.609 -1.526 1 93.5 104 LEU B O 1
ATOM 1731 N N . ASN B 1 105 ? -16.734 -10.008 0.133 1 94 105 ASN B N 1
ATOM 1732 C CA . ASN B 1 105 ? -16.969 -11.391 0.547 1 94 105 ASN B CA 1
ATOM 1733 C C . ASN B 1 105 ? -17.75 -12.164 -0.511 1 94 105 ASN B C 1
ATOM 1735 O O . ASN B 1 105 ? -17.484 -13.344 -0.747 1 94 105 ASN B O 1
ATOM 1739 N N . ASP B 1 106 ? -18.688 -11.523 -1.168 1 94.38 106 ASP B N 1
ATOM 1740 C CA . ASP B 1 106 ? -19.422 -12.164 -2.26 1 94.38 106 ASP B CA 1
ATOM 1741 C C . ASP B 1 106 ? -18.484 -12.523 -3.412 1 94.38 106 ASP B C 1
ATOM 1743 O O . ASP B 1 106 ? -18.609 -13.602 -4 1 94.38 106 ASP B O 1
ATOM 1747 N N . TYR B 1 107 ? -17.656 -11.617 -3.656 1 94.25 107 TYR B N 1
ATOM 1748 C CA . TYR B 1 107 ? -16.672 -11.852 -4.699 1 94.25 107 TYR B CA 1
ATOM 1749 C C . TYR B 1 107 ? -15.766 -13.031 -4.336 1 94.25 107 TYR B C 1
ATOM 1751 O O . TYR B 1 107 ? -15.508 -13.898 -5.168 1 94.25 107 TYR B O 1
ATOM 1759 N N . ARG B 1 108 ? -15.234 -13.055 -3.096 1 95.56 108 ARG B N 1
ATOM 1760 C CA . ARG B 1 108 ? -14.352 -14.117 -2.621 1 95.56 108 ARG B CA 1
ATOM 1761 C C . ARG B 1 108 ? -15.039 -15.477 -2.703 1 95.56 108 ARG B C 1
ATOM 1763 O O . ARG B 1 108 ? -14.406 -16.469 -3.057 1 95.56 108 ARG B O 1
ATOM 1770 N N . LYS B 1 109 ? -16.328 -15.578 -2.475 1 94.25 109 LYS B N 1
ATOM 1771 C CA . LYS B 1 109 ? -17.094 -16.812 -2.531 1 94.25 109 LYS B CA 1
ATOM 1772 C C . LYS B 1 109 ? -17.188 -17.344 -3.961 1 94.25 109 LYS B C 1
ATOM 1774 O O . LYS B 1 109 ? -17.203 -18.562 -4.18 1 94.25 109 LYS B O 1
ATOM 1779 N N . LYS B 1 110 ? -17.203 -16.469 -4.902 1 92.75 110 LYS B N 1
ATOM 1780 C CA . LYS B 1 110 ? -17.281 -16.875 -6.305 1 92.75 110 LYS B CA 1
ATOM 1781 C C . LYS B 1 110 ? -15.945 -17.438 -6.785 1 92.75 110 LYS B C 1
ATOM 1783 O O . LYS B 1 110 ? -15.906 -18.234 -7.723 1 92.75 110 LYS B O 1
ATOM 1788 N N . LEU B 1 111 ? -14.852 -17.062 -6.16 1 89.12 111 LEU B N 1
ATOM 1789 C CA . LEU B 1 111 ? -13.523 -17.5 -6.562 1 89.12 111 LEU B CA 1
ATOM 1790 C C . LEU B 1 111 ? -13.211 -18.875 -6.012 1 89.12 111 LEU B C 1
ATOM 1792 O O . LEU B 1 111 ? -12.484 -19.656 -6.637 1 89.12 111 LEU B O 1
ATOM 1796 N N . PHE B 1 112 ? -13.727 -19.188 -4.867 1 81.44 112 PHE B N 1
ATOM 1797 C CA . PHE B 1 112 ? -13.414 -20.453 -4.242 1 81.44 112 PHE B CA 1
ATOM 1798 C C . PHE B 1 112 ? -14.688 -21.25 -3.961 1 81.44 112 PHE B C 1
ATOM 1800 O O . PHE B 1 112 ? -14.672 -22.484 -3.975 1 81.44 112 PHE B O 1
#

Organism: Lymnaea stagnalis (NCBI:txid6523)

Foldseek 3Di:
DDPVVVVVVVVVVVVVVLVVLVVVLVVLVVVLVVLVVQLVVLLVVLVVVVVPPVSVVCNVVSVVSNVVSLVVSVVSLVVSQPPPCPPDVVCVVVNPSVVVNVVVVVVVVVSD/DDPVVVVVVVVVVVVVVVVVLVVVLVVLVVVLVVLVVQLVVLLVVLVVVVVPPVSVVCNVVSVVSNVVSLVVSVVSLVVSQPPPPPPDVVCVVVNPSVVVNVVVVVVVVVSD

Sequence (224 aa):
ISCIDLSNKARTTQAVLKVSNIIKWSMDVGELIHYMQVERGYTALHFITARETKINQLVGEIRMLVKESFTSTDQRIDALNAWPLEGNPAYGNISDFSEFKGQLNDYRKKLFISCIDLSNKARTTQAVLKVSNIIKWSMDVGELIHYMQVERGYTALHFITARETKINQLVGEIRMLVKESFTSTDQRIDALNAWPLEGNPAYGNISDFSEFKGQLNDYRKKLF

Secondary structure (DSSP, 8-state):
--HHHHHHHHHHHHHHHHHHHHHHHHHHHHHHHHHHHHHHHHHHHHHHHHT-GGGHHHHHHHHHHHHHHHHHHHHHHHHHHTS--TT-GGGGGGG-HHHHHHHHHHHHHHH-/--HHHHHHHHHHHHHHHHHHHHHHHHHHHHHHHHHHHHHHHHHHHHHHHHT-GGGHHHHHHHHHHHHHHHHHHHHHHHHHHTS--TT-GGGGGG--HHHHHHHHHHHHHHH-

Solvent-accessible surface area (backbone atoms only — not comparable to full-atom values): 12264 Å² total; per-residue (Å²): 132,52,74,64,58,52,53,50,50,52,50,51,50,50,51,46,52,52,50,46,49,51,47,54,47,51,48,53,52,48,51,40,51,50,33,50,51,46,30,52,47,34,49,51,44,41,56,56,42,67,73,37,75,89,48,51,84,48,48,60,58,39,50,51,50,31,52,50,29,50,53,53,33,50,52,42,45,54,56,56,61,68,55,84,52,82,77,48,71,86,40,62,78,62,75,50,47,61,56,52,49,52,54,50,51,54,52,53,58,73,75,105,130,52,73,64,57,53,51,51,49,51,49,52,51,49,50,46,52,51,51,46,49,50,45,54,48,50,47,51,52,48,49,40,52,50,33,48,51,47,28,51,45,34,48,51,44,40,58,56,42,69,72,37,75,88,46,52,81,48,48,60,58,39,51,50,50,31,52,51,28,49,53,53,33,50,51,42,46,55,57,56,62,67,53,79,62,85,78,50,69,86,44,62,78,65,70,52,47,62,56,52,50,52,53,51,52,55,53,54,58,73,75,104

Radius of gyration: 23.0 Å; Cα contacts (8 Å, |Δi|>4): 137; chains: 2; bounding box: 41×82×46 Å

pLDDT: mean 83.6, std 13.71, range [48.66, 97.44]